Protein AF-A0A1Q7KAJ1-F1 (afdb_monomer_lite)

pLDDT: mean 86.83, std 11.03, range [44.97, 97.12]

Foldseek 3Di:
DPPVVVVQVVVQQVLDPDHPFDWDKDWDADDDPQGPWTKIKTWGDDPNDIWIKIKTAAFPDVVCVVVVPPDGDDCVQLLLVLFQDDRDPSWDDDPRITMGTDDPVPDDDDPVPDDPPDDVVVVVVVVVVRVVSSVVSPVVCVVVVVVVVVPDDPCRVVVVVVVVVVVVVVVVVVVVVVVVVVVVD

Structure (mmCIF, N/CA/C/O backbone):
data_AF-A0A1Q7KAJ1-F1
#
_entry.id   AF-A0A1Q7KAJ1-F1
#
loop_
_atom_site.group_PDB
_atom_site.id
_atom_site.type_symbol
_atom_site.label_atom_id
_atom_site.label_alt_id
_atom_site.label_comp_id
_atom_site.label_asym_id
_atom_site.label_entity_id
_atom_site.label_seq_id
_atom_site.pdbx_PDB_ins_code
_atom_site.Cartn_x
_atom_site.Cartn_y
_atom_site.Cartn_z
_atom_site.occupancy
_atom_site.B_iso_or_equiv
_atom_site.auth_seq_id
_atom_site.auth_comp_id
_atom_site.auth_asym_id
_atom_site.auth_atom_id
_atom_site.pdbx_PDB_model_num
ATOM 1 N N . MET A 1 1 ? -13.589 18.233 17.961 1.00 44.97 1 MET A N 1
ATOM 2 C CA . MET A 1 1 ? -12.988 17.281 16.991 1.00 44.97 1 MET A CA 1
ATOM 3 C C . MET A 1 1 ? -13.007 17.905 15.600 1.00 44.97 1 MET A C 1
ATOM 5 O O . MET A 1 1 ? -14.026 18.460 15.217 1.00 44.97 1 MET A O 1
ATOM 9 N N . THR A 1 2 ? -11.907 17.872 14.844 1.00 49.69 2 THR A N 1
ATOM 10 C CA . THR A 1 2 ? -11.881 18.382 13.457 1.00 49.69 2 THR A CA 1
ATOM 11 C C . THR A 1 2 ? -12.747 17.505 12.539 1.00 49.69 2 THR A C 1
ATOM 13 O O . THR A 1 2 ? -12.798 16.291 12.732 1.00 49.69 2 THR A O 1
ATOM 16 N N . LYS A 1 3 ? -13.394 18.077 11.506 1.00 56.88 3 LYS A N 1
ATOM 17 C CA . LYS A 1 3 ? -14.265 17.346 10.546 1.00 56.88 3 LYS A CA 1
ATOM 18 C C . LYS A 1 3 ? -13.613 16.084 9.944 1.00 56.88 3 LYS A C 1
ATOM 20 O O . LYS A 1 3 ? -14.298 15.115 9.640 1.00 56.88 3 LYS A O 1
ATOM 25 N N . SER A 1 4 ? -12.285 16.081 9.799 1.00 62.94 4 SER A N 1
ATOM 26 C CA . SER A 1 4 ? -11.496 14.931 9.328 1.00 62.94 4 SER A CA 1
ATOM 27 C C . SER A 1 4 ? -11.485 13.760 10.327 1.00 62.94 4 SER A C 1
ATOM 29 O O . SER A 1 4 ? -11.577 12.604 9.925 1.00 62.94 4 SER A O 1
ATOM 31 N N . SER A 1 5 ? -11.455 14.047 11.632 1.00 68.75 5 SER A N 1
ATOM 32 C CA . SER A 1 5 ? -11.438 13.036 12.698 1.00 68.75 5 SER A CA 1
ATOM 33 C C . SER A 1 5 ? -12.741 12.239 12.772 1.00 68.75 5 SER A C 1
ATOM 35 O O . SER A 1 5 ? -12.698 11.029 12.966 1.00 68.75 5 SER A O 1
ATOM 37 N N . VAL A 1 6 ? -13.885 12.904 12.575 1.00 75.25 6 VAL A N 1
ATOM 38 C CA . VAL A 1 6 ? -15.216 12.267 12.600 1.00 75.25 6 VAL A CA 1
ATOM 39 C C . VAL A 1 6 ? -15.375 11.288 11.434 1.00 75.25 6 VAL A C 1
ATOM 41 O O . VAL A 1 6 ? -15.854 10.174 11.615 1.00 75.25 6 VAL A O 1
ATOM 44 N N . LYS A 1 7 ? -14.892 11.658 10.239 1.00 87.12 7 LYS A N 1
ATOM 45 C CA . LYS A 1 7 ? -14.939 10.777 9.062 1.00 87.12 7 LYS A CA 1
ATOM 46 C C . LYS A 1 7 ? -14.109 9.508 9.250 1.00 87.12 7 LYS A C 1
ATOM 48 O O . LYS A 1 7 ? -14.577 8.427 8.919 1.00 87.12 7 LYS A O 1
ATOM 53 N N . VAL A 1 8 ? -12.890 9.628 9.782 1.00 91.69 8 VAL A N 1
ATOM 54 C CA . VAL A 1 8 ? -12.007 8.468 10.004 1.00 91.69 8 VAL A CA 1
ATOM 55 C C . VAL A 1 8 ? -12.601 7.506 11.026 1.00 91.69 8 VAL A C 1
ATOM 57 O O . VAL A 1 8 ? -12.539 6.296 10.826 1.00 91.69 8 VAL A O 1
ATOM 60 N N . GLN A 1 9 ? -13.198 8.038 12.092 1.00 92.75 9 GLN A N 1
ATOM 61 C CA . GLN A 1 9 ? -13.857 7.229 13.109 1.00 92.75 9 GLN A CA 1
ATOM 62 C C . GLN A 1 9 ? -15.005 6.403 12.515 1.00 92.75 9 GLN A C 1
ATOM 64 O O . GLN A 1 9 ? -15.003 5.187 12.670 1.00 92.75 9 GLN A O 1
ATOM 69 N N . ALA A 1 10 ? -15.894 7.022 11.733 1.00 93.50 10 ALA A N 1
ATOM 70 C CA . ALA A 1 10 ? -16.991 6.311 11.073 1.00 93.50 10 ALA A CA 1
ATOM 71 C C . ALA A 1 10 ? -16.500 5.200 10.121 1.00 93.50 10 ALA A C 1
ATOM 73 O O . ALA A 1 10 ? -17.114 4.141 10.015 1.00 93.50 10 ALA A O 1
ATOM 74 N N . MET A 1 11 ? -15.370 5.408 9.432 1.00 94.88 11 MET A N 1
ATOM 75 C CA . MET A 1 11 ? -14.777 4.364 8.586 1.00 94.88 11 MET A CA 1
ATOM 76 C C . MET A 1 11 ? -14.210 3.195 9.397 1.00 94.88 11 MET A C 1
ATOM 78 O O . MET A 1 11 ? -14.279 2.055 8.947 1.00 94.88 11 MET A O 1
ATOM 82 N N . LEU A 1 12 ? -13.623 3.475 10.563 1.00 95.31 12 LEU A N 1
ATOM 83 C CA . LEU A 1 12 ? -13.123 2.440 11.465 1.00 95.31 12 LEU A CA 1
ATOM 84 C C . LEU A 1 12 ? -14.276 1.649 12.084 1.00 95.31 12 LEU A C 1
ATOM 86 O O . LEU A 1 12 ? -14.205 0.425 12.103 1.00 95.31 12 LEU A O 1
ATOM 90 N N . GLU A 1 13 ? -15.338 2.330 12.518 1.00 95.06 13 GLU A N 1
ATOM 91 C CA . GLU A 1 13 ? -16.562 1.715 13.046 1.00 95.06 13 GLU A CA 1
ATOM 92 C C . GLU A 1 13 ? -17.209 0.787 12.015 1.00 95.06 13 GLU A C 1
ATOM 94 O O . GLU A 1 13 ? -17.524 -0.355 12.335 1.00 95.06 13 GLU A O 1
ATOM 99 N N . ALA A 1 14 ? -17.314 1.227 10.758 1.00 94.38 14 ALA A N 1
ATOM 100 C CA . ALA A 1 14 ? -17.839 0.403 9.669 1.00 94.38 14 ALA A CA 1
ATOM 101 C C . ALA A 1 14 ? -16.962 -0.821 9.339 1.00 94.38 14 ALA A C 1
ATOM 103 O O . ALA A 1 14 ? -17.445 -1.770 8.732 1.00 94.38 14 ALA A O 1
ATOM 104 N N . ALA A 1 15 ? -15.676 -0.799 9.706 1.00 94.38 15 ALA A N 1
ATOM 105 C CA . ALA A 1 15 ? -14.758 -1.916 9.497 1.00 94.38 15 ALA A CA 1
ATOM 106 C C . ALA A 1 15 ? -14.708 -2.887 10.691 1.00 94.38 15 ALA A C 1
ATOM 108 O O . ALA A 1 15 ? -14.055 -3.934 10.593 1.00 94.38 15 ALA A O 1
ATOM 109 N N . LEU A 1 16 ? -15.328 -2.553 11.830 1.00 94.94 16 LEU A N 1
ATOM 110 C CA . LEU A 1 16 ? -15.417 -3.458 12.975 1.00 94.94 16 LEU A CA 1
ATOM 111 C C . LEU A 1 16 ? -16.371 -4.629 12.671 1.00 94.94 16 LEU A C 1
ATOM 113 O O . LEU A 1 16 ? -17.289 -4.477 11.871 1.00 94.94 16 LEU A O 1
ATOM 117 N N . PRO A 1 17 ? -16.171 -5.801 13.302 1.00 93.62 17 PRO A N 1
ATOM 118 C CA . PRO A 1 17 ? -16.996 -6.983 13.036 1.00 93.62 17 PRO A CA 1
ATOM 119 C C . PRO A 1 17 ? -18.484 -6.809 13.360 1.00 93.62 17 PRO A C 1
ATOM 121 O O . PRO A 1 17 ? -19.321 -7.464 12.747 1.00 93.62 17 PRO A O 1
ATOM 124 N N . GLN A 1 18 ? -18.812 -5.951 14.328 1.00 94.06 18 GLN A N 1
ATOM 125 C CA . GLN A 1 18 ? -20.181 -5.709 14.764 1.00 94.06 18 GLN A CA 1
ATOM 126 C C . GLN A 1 18 ? -20.409 -4.207 15.020 1.00 94.06 18 GLN A C 1
ATOM 128 O O . GLN A 1 18 ? -19.574 -3.558 15.661 1.00 94.06 18 GLN A O 1
ATOM 133 N N . PRO A 1 19 ? -21.541 -3.640 14.564 1.00 92.94 19 PRO A N 1
ATOM 134 C CA . PRO A 1 19 ? -21.913 -2.263 14.879 1.00 92.94 19 PRO A CA 1
ATOM 135 C C . PRO A 1 19 ? -22.073 -2.038 16.389 1.00 92.94 19 PRO A C 1
ATOM 137 O O . PRO A 1 19 ? -22.571 -2.904 17.105 1.00 92.94 19 PRO A O 1
ATOM 140 N N . GLY A 1 20 ? -21.675 -0.862 16.880 1.00 91.00 20 GLY A N 1
ATOM 141 C CA . GLY A 1 20 ? -21.869 -0.472 18.284 1.00 91.00 20 GLY A CA 1
ATOM 142 C C . GLY A 1 20 ? -20.923 -1.139 19.290 1.00 91.00 20 GLY A C 1
ATOM 143 O O . GLY A 1 20 ? -21.088 -0.964 20.496 1.00 91.00 20 GLY A O 1
ATOM 144 N N . MET A 1 21 ? -19.917 -1.884 18.824 1.00 93.69 21 MET A N 1
ATOM 145 C CA . MET A 1 21 ? -18.871 -2.417 19.694 1.00 93.69 21 MET A CA 1
ATOM 146 C C . MET A 1 21 ? -18.135 -1.303 20.444 1.00 93.69 21 MET A C 1
ATOM 148 O O . MET A 1 21 ? -17.844 -0.248 19.886 1.00 93.69 21 MET A O 1
ATOM 152 N N . LYS A 1 22 ? -17.750 -1.575 21.695 1.00 94.88 22 LYS A N 1
ATOM 153 C CA . LYS A 1 22 ? -16.800 -0.724 22.418 1.00 94.88 22 LYS A CA 1
ATOM 154 C C . LYS A 1 22 ? -15.406 -0.905 21.820 1.00 94.88 22 LYS A C 1
ATOM 156 O O . LYS A 1 22 ? -14.956 -2.031 21.610 1.00 94.88 22 LYS A O 1
ATOM 161 N N . TYR A 1 23 ? -14.718 0.201 21.574 1.00 96.69 23 TYR A N 1
ATOM 162 C CA . TYR A 1 23 ? -13.353 0.208 21.064 1.00 96.69 23 TYR A CA 1
ATOM 163 C C . TYR A 1 23 ? -12.580 1.406 21.618 1.00 96.69 23 TYR A C 1
ATOM 165 O O . TYR A 1 23 ? -13.161 2.399 22.053 1.00 96.69 23 TYR A O 1
ATOM 173 N N . GLU A 1 24 ? -11.257 1.319 21.573 1.00 96.31 24 GLU A N 1
ATOM 174 C CA . GLU A 1 24 ? -10.354 2.409 21.910 1.00 96.31 24 GLU A CA 1
ATOM 175 C C . GLU A 1 24 ? -9.679 2.958 20.648 1.00 96.31 24 GLU A C 1
ATOM 177 O O . GLU A 1 24 ? -9.196 2.199 19.802 1.00 96.31 24 GLU A O 1
ATOM 182 N N . LEU A 1 25 ? -9.608 4.288 20.534 1.00 95.50 25 LEU A N 1
ATOM 183 C CA . LEU A 1 25 ? -8.858 4.953 19.474 1.00 95.50 25 LEU A CA 1
ATOM 184 C C . LEU A 1 25 ? -7.421 5.232 19.900 1.00 95.50 25 LEU A C 1
ATOM 186 O O . LEU A 1 25 ? -7.168 5.909 20.895 1.00 95.50 25 LEU A O 1
ATOM 190 N N . LYS A 1 26 ? -6.465 4.808 19.074 1.00 93.69 26 LYS A N 1
ATOM 191 C CA . LYS A 1 26 ? -5.045 5.139 19.247 1.00 93.69 26 LYS A CA 1
ATOM 192 C C . LYS A 1 26 ? -4.478 5.774 17.986 1.00 93.69 26 LYS A C 1
ATOM 194 O O . LYS A 1 26 ? -4.842 5.423 16.866 1.00 93.69 26 LYS A O 1
ATOM 199 N N . LYS A 1 27 ? -3.527 6.691 18.151 1.00 89.81 27 LYS A N 1
ATOM 200 C CA . LYS A 1 27 ? -2.690 7.174 17.044 1.00 89.81 27 LYS A CA 1
ATOM 201 C C . LYS A 1 27 ? -1.437 6.315 16.962 1.00 89.81 27 LYS A C 1
ATOM 203 O O . LYS A 1 27 ? -0.826 6.016 17.984 1.00 89.81 27 LYS A O 1
ATOM 208 N N . ARG A 1 28 ? -1.028 5.956 15.747 1.00 82.12 28 ARG A N 1
ATOM 209 C CA . ARG A 1 28 ? 0.206 5.201 15.502 1.00 82.12 28 ARG A CA 1
ATOM 210 C C . ARG A 1 28 ? 1.131 5.992 14.593 1.00 82.12 28 ARG A C 1
ATOM 212 O O . ARG A 1 28 ? 0.714 6.489 13.551 1.00 82.12 28 ARG A O 1
ATOM 219 N N . ILE A 1 29 ? 2.411 6.033 14.942 1.00 74.44 29 ILE A N 1
ATOM 220 C CA . ILE A 1 29 ? 3.462 6.527 14.055 1.00 74.44 29 ILE A CA 1
ATOM 221 C C . ILE A 1 29 ? 4.251 5.312 13.577 1.00 74.44 29 ILE A C 1
ATOM 223 O O . ILE A 1 29 ? 4.900 4.627 14.364 1.00 74.44 29 ILE A O 1
ATOM 227 N N . ALA A 1 30 ? 4.166 5.011 12.283 1.00 67.00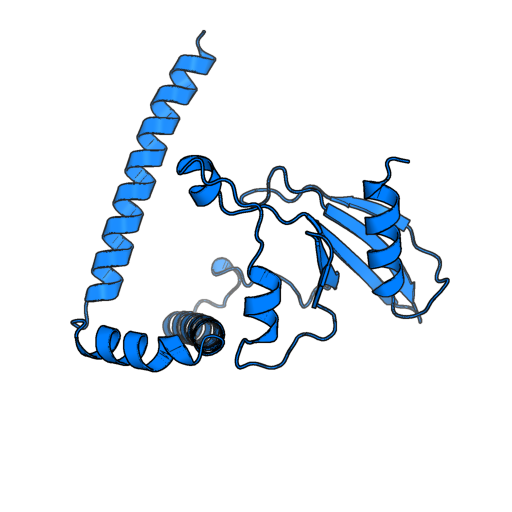 30 ALA A N 1
ATOM 228 C CA . ALA A 1 30 ? 5.037 4.016 11.672 1.00 67.00 30 ALA A CA 1
ATOM 229 C C . ALA A 1 30 ? 6.365 4.679 11.285 1.00 67.00 30 ALA A C 1
ATOM 231 O O . ALA A 1 30 ? 6.368 5.780 10.731 1.00 67.00 30 ALA A O 1
ATOM 232 N N . ARG A 1 31 ? 7.482 4.006 11.577 1.00 63.25 31 ARG A N 1
ATOM 233 C CA . ARG A 1 31 ? 8.833 4.449 11.197 1.00 63.25 31 ARG A CA 1
ATOM 234 C C . ARG A 1 31 ? 9.068 4.259 9.680 1.00 63.25 31 ARG A C 1
ATOM 236 O O . ARG A 1 31 ? 8.117 4.005 8.942 1.00 63.25 31 ARG A O 1
ATOM 243 N N . LEU A 1 32 ? 10.313 4.475 9.241 1.00 53.62 32 LEU A N 1
ATOM 244 C CA . LEU A 1 32 ? 10.875 4.432 7.875 1.00 53.62 32 LEU A CA 1
ATOM 245 C C . LEU A 1 32 ? 9.897 4.093 6.716 1.00 53.62 32 LEU A C 1
ATOM 247 O O . LEU A 1 32 ? 9.322 3.008 6.651 1.00 53.62 32 LEU A O 1
ATOM 251 N N . GLY A 1 33 ? 9.726 5.031 5.774 1.00 54.28 33 GLY A N 1
ATOM 252 C CA . GLY A 1 33 ? 8.890 4.868 4.568 1.00 54.28 33 GLY A CA 1
ATOM 253 C C . GLY A 1 33 ? 7.398 5.208 4.734 1.00 54.28 33 GLY A C 1
ATOM 254 O O . GLY A 1 33 ? 6.636 5.182 3.772 1.00 54.28 33 GLY A O 1
ATOM 255 N N . SER A 1 34 ? 6.937 5.531 5.946 1.00 58.47 34 SER A N 1
ATOM 256 C CA . SER A 1 34 ? 5.581 6.057 6.215 1.00 58.47 34 SER A CA 1
ATOM 257 C C . SER A 1 34 ? 5.576 7.228 7.204 1.00 58.47 34 SER A C 1
ATOM 259 O O . SER A 1 34 ? 4.529 7.556 7.767 1.00 58.47 34 SER A O 1
ATOM 261 N N . LEU A 1 35 ? 6.742 7.838 7.427 1.00 64.62 35 LEU A N 1
ATOM 262 C CA . LEU A 1 35 ? 6.896 8.981 8.318 1.00 64.62 35 LEU A CA 1
ATOM 263 C C . LEU A 1 35 ? 6.012 10.135 7.817 1.00 64.62 35 LEU A C 1
ATOM 265 O O . LEU A 1 35 ? 6.037 10.472 6.637 1.00 64.62 35 LEU A O 1
ATOM 269 N N . GLY A 1 36 ? 5.183 10.694 8.700 1.00 70.69 36 GLY A N 1
ATOM 270 C CA . GLY A 1 36 ? 4.261 11.791 8.374 1.00 70.69 36 GLY A CA 1
ATOM 271 C C . GLY A 1 36 ? 2.875 11.371 7.863 1.00 70.69 36 GLY A C 1
ATOM 272 O O . GLY A 1 36 ? 1.988 12.217 7.753 1.00 70.69 36 GLY A O 1
ATOM 273 N N . HIS A 1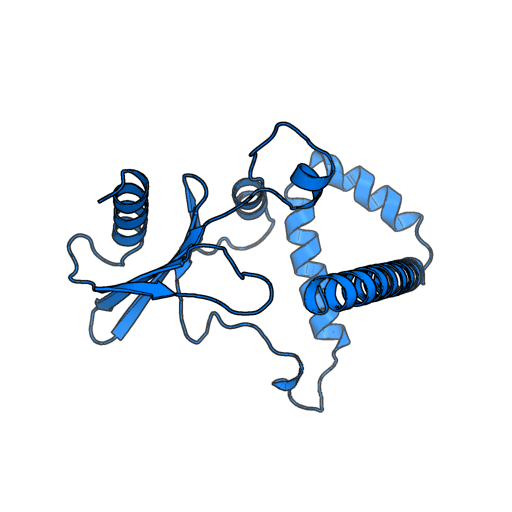 37 ? 2.628 10.083 7.600 1.00 81.00 37 HIS A N 1
ATOM 274 C CA . HIS A 1 37 ? 1.282 9.611 7.264 1.00 81.00 37 HIS A CA 1
ATOM 275 C C . HIS A 1 37 ? 0.500 9.301 8.539 1.00 81.00 37 HIS A C 1
ATOM 277 O O . HIS A 1 37 ? 0.840 8.367 9.267 1.00 81.00 37 HIS A O 1
ATOM 283 N N . MET A 1 38 ? -0.571 10.062 8.782 1.00 87.75 38 MET A N 1
ATOM 284 C CA . MET A 1 38 ? -1.462 9.837 9.919 1.00 87.75 38 MET A CA 1
ATOM 285 C C . MET A 1 38 ? -2.043 8.422 9.870 1.00 87.75 38 MET A C 1
ATOM 287 O O . MET A 1 38 ? -2.544 7.980 8.833 1.00 87.75 38 MET A O 1
ATOM 291 N N . ARG A 1 39 ? -1.977 7.723 11.004 1.00 90.88 39 ARG A N 1
ATOM 292 C CA . ARG A 1 39 ? -2.612 6.423 11.198 1.00 90.88 39 ARG A CA 1
ATOM 293 C C . ARG A 1 39 ? -3.421 6.444 12.480 1.00 90.88 39 ARG A C 1
ATOM 295 O O . ARG A 1 39 ? -2.906 6.833 13.531 1.00 90.88 39 ARG A O 1
ATOM 302 N N . VAL A 1 40 ? -4.670 6.022 12.371 1.00 93.75 40 VAL A N 1
ATOM 303 C CA . VAL A 1 40 ? -5.598 5.893 13.492 1.00 93.75 40 VAL A CA 1
ATOM 304 C C . VAL A 1 40 ? -5.975 4.426 13.607 1.00 93.75 40 VAL A C 1
ATOM 306 O O . VAL A 1 40 ? -6.259 3.780 12.600 1.00 93.75 40 VAL A O 1
ATOM 309 N N . LEU A 1 41 ? -5.917 3.897 14.819 1.00 94.69 41 LEU A N 1
ATOM 310 C CA . LEU A 1 41 ? -6.269 2.526 15.142 1.00 94.69 41 LEU A CA 1
ATOM 311 C C . LEU A 1 41 ? -7.567 2.515 15.940 1.00 94.69 41 LEU A C 1
ATOM 313 O O . LEU A 1 41 ? -7.705 3.328 16.850 1.00 94.69 41 LEU A O 1
ATOM 317 N N . ALA A 1 42 ? -8.450 1.569 15.639 1.00 96.19 42 ALA A N 1
ATOM 318 C CA . ALA A 1 42 ? -9.516 1.134 16.531 1.00 96.19 42 ALA A CA 1
ATOM 319 C C . ALA A 1 42 ? -9.141 -0.241 17.094 1.00 96.19 42 ALA A C 1
ATOM 321 O O . ALA A 1 42 ? -8.919 -1.180 16.323 1.00 96.19 42 ALA A O 1
ATOM 322 N N . LEU A 1 43 ? -9.016 -0.331 18.417 1.00 96.12 43 LEU A N 1
ATOM 323 C CA . LEU A 1 43 ? -8.709 -1.555 19.154 1.00 96.12 43 LEU A CA 1
ATOM 324 C C . LEU A 1 43 ? -9.973 -2.007 19.876 1.00 96.12 43 LEU A C 1
ATOM 326 O O . LEU A 1 43 ? -10.553 -1.233 20.631 1.00 96.12 43 LEU A O 1
ATOM 330 N N . ALA A 1 44 ? -10.390 -3.247 19.664 1.00 95.88 44 ALA A N 1
ATOM 331 C CA . ALA A 1 44 ? -11.572 -3.812 20.297 1.00 95.88 44 ALA A CA 1
ATOM 332 C C . ALA A 1 44 ? -11.311 -5.253 20.744 1.00 95.88 44 ALA A C 1
ATOM 334 O O . ALA A 1 44 ? -10.396 -5.914 20.248 1.00 95.88 44 ALA A O 1
ATOM 335 N N . SER A 1 45 ? -12.147 -5.742 21.656 1.00 95.00 45 SER A N 1
ATOM 336 C CA . SER A 1 45 ? -12.291 -7.172 21.927 1.00 95.00 45 SER A CA 1
ATOM 337 C C . SER A 1 45 ? -13.607 -7.650 21.324 1.00 95.00 45 SER A C 1
ATOM 339 O O . SER A 1 45 ? -14.629 -6.972 21.447 1.00 95.00 45 SER A O 1
ATOM 341 N N . TRP A 1 46 ? -13.582 -8.790 20.643 1.00 94.12 46 TRP A N 1
ATOM 342 C CA . TRP A 1 46 ? -14.749 -9.403 20.023 1.00 94.12 46 TRP A CA 1
ATOM 343 C C . TRP A 1 46 ? -14.688 -10.912 20.198 1.00 94.12 46 TRP A C 1
ATOM 345 O O . TRP A 1 46 ? -13.702 -11.528 19.804 1.00 94.12 46 TRP A O 1
ATOM 355 N N . GLN A 1 47 ? -15.728 -11.497 20.796 1.00 94.06 47 GLN A N 1
ATOM 356 C CA . GLN A 1 47 ? -15.836 -12.948 21.011 1.00 94.06 47 GLN A CA 1
ATOM 357 C C . GLN A 1 47 ? -14.561 -13.584 21.613 1.00 94.06 47 GLN A C 1
ATOM 359 O O . GLN A 1 47 ? -14.119 -14.645 21.188 1.00 94.06 47 GLN A O 1
ATOM 364 N N . GLY A 1 48 ? -13.936 -12.913 22.588 1.00 92.50 48 GLY A N 1
ATOM 365 C CA . GLY A 1 48 ? -12.726 -13.404 23.261 1.00 92.50 48 GLY A CA 1
ATOM 366 C C . GLY A 1 48 ? -11.404 -13.149 22.523 1.00 92.50 48 GLY A C 1
ATOM 367 O O . GLY A 1 48 ? -10.353 -13.512 23.042 1.00 92.50 48 GLY A O 1
ATOM 368 N N . ALA A 1 49 ? -11.422 -12.492 21.359 1.00 91.69 49 ALA A N 1
ATOM 369 C CA . ALA A 1 49 ? -10.227 -12.167 20.584 1.00 91.69 49 ALA A CA 1
ATOM 370 C C . ALA A 1 49 ? -10.017 -10.654 20.423 1.00 91.69 49 ALA A C 1
ATOM 372 O O . ALA A 1 49 ? -10.964 -9.868 20.367 1.00 91.69 49 ALA A O 1
ATOM 373 N N . TYR A 1 50 ? -8.756 -10.239 20.283 1.00 92.75 50 TYR A N 1
ATOM 374 C CA . TYR A 1 50 ? -8.420 -8.854 19.963 1.00 92.75 50 TYR A CA 1
ATOM 375 C C . TYR A 1 50 ? -8.578 -8.574 18.472 1.00 92.75 50 TYR A C 1
ATOM 377 O O . TYR A 1 50 ? -8.045 -9.282 17.617 1.00 92.75 50 TYR A O 1
ATOM 385 N N . VAL A 1 51 ? -9.262 -7.477 18.166 1.00 94.25 51 VAL A N 1
ATOM 386 C CA . VAL A 1 51 ? -9.476 -6.992 16.808 1.00 94.25 51 VAL A CA 1
ATOM 387 C C . VAL A 1 51 ? -8.878 -5.602 16.679 1.00 94.25 51 VAL A C 1
ATOM 389 O O . VAL A 1 51 ? -9.148 -4.713 17.486 1.00 94.25 51 VAL A O 1
ATOM 392 N N . VAL A 1 52 ? -8.086 -5.399 15.626 1.00 95.25 52 VAL A N 1
ATOM 393 C CA . VAL A 1 52 ? -7.517 -4.090 15.304 1.00 95.25 52 VAL A CA 1
ATOM 394 C C . VAL A 1 52 ? -7.869 -3.699 13.873 1.00 95.25 52 VAL A C 1
ATOM 396 O O . VAL A 1 52 ? -7.727 -4.489 12.929 1.00 95.25 52 VAL A O 1
ATOM 399 N N . ARG A 1 53 ? -8.319 -2.453 13.707 1.00 95.25 53 ARG A N 1
ATOM 400 C CA . ARG A 1 53 ? -8.500 -1.793 12.408 1.00 95.25 53 ARG A CA 1
ATOM 401 C C . ARG A 1 53 ? -7.609 -0.564 12.334 1.00 95.25 53 ARG A C 1
ATOM 403 O O . ARG A 1 53 ? -7.588 0.239 13.257 1.00 95.25 53 ARG A O 1
ATOM 410 N N . GLU A 1 54 ? -6.858 -0.429 11.246 1.00 94.69 54 GLU A N 1
ATOM 411 C CA . GLU A 1 54 ? -5.996 0.720 10.968 1.00 94.69 54 GLU A CA 1
ATOM 412 C C . GLU A 1 54 ? -6.572 1.512 9.797 1.00 94.69 54 GLU A C 1
ATOM 414 O O . GLU A 1 54 ? -6.757 0.967 8.712 1.00 94.69 54 GLU A O 1
ATOM 419 N N . ALA A 1 55 ? -6.773 2.811 9.998 1.00 95.12 55 ALA A N 1
ATOM 420 C CA . ALA A 1 55 ? -6.987 3.783 8.941 1.00 95.12 55 ALA A CA 1
ATOM 421 C C . ALA A 1 55 ? -5.668 4.526 8.695 1.00 95.12 55 ALA A C 1
ATOM 423 O O . ALA A 1 55 ? -5.164 5.224 9.576 1.00 95.12 55 ALA A O 1
ATOM 424 N N . LYS A 1 56 ? -5.095 4.381 7.498 1.00 92.44 56 LYS A N 1
ATOM 425 C CA . LYS A 1 56 ? -3.861 5.042 7.054 1.00 92.44 56 LYS A CA 1
ATOM 426 C C . LYS A 1 56 ? -4.181 6.124 6.026 1.00 92.44 56 LYS A C 1
ATOM 428 O O . LYS A 1 56 ? -4.739 5.827 4.971 1.00 92.44 56 LYS A O 1
ATOM 433 N N . ALA A 1 57 ? -3.747 7.353 6.296 1.00 91.50 57 ALA A N 1
ATOM 434 C CA . ALA A 1 57 ? -3.882 8.459 5.360 1.00 91.50 57 ALA A CA 1
ATOM 435 C C . ALA A 1 57 ? -3.061 8.196 4.090 1.00 91.50 57 ALA A C 1
ATOM 437 O O . ALA A 1 57 ? -1.873 7.840 4.141 1.00 91.50 57 ALA A O 1
ATOM 438 N N . LEU A 1 58 ? -3.699 8.404 2.947 1.00 89.75 58 LEU A N 1
ATOM 439 C CA . LEU A 1 58 ? -3.096 8.307 1.630 1.00 89.75 58 LEU A CA 1
ATOM 440 C C . LEU A 1 58 ? -2.729 9.702 1.134 1.00 89.75 58 LEU A C 1
ATOM 442 O O . LEU A 1 58 ? -3.399 10.697 1.421 1.00 89.75 58 LEU A O 1
ATOM 446 N N . ARG A 1 59 ? -1.626 9.769 0.394 1.00 87.12 59 ARG A N 1
ATOM 447 C CA . ARG A 1 59 ? -1.123 10.993 -0.223 1.00 87.12 59 ARG A CA 1
ATOM 448 C C . ARG A 1 59 ? -0.763 10.706 -1.677 1.00 87.12 59 ARG A C 1
ATOM 450 O O . ARG A 1 59 ? -0.385 9.569 -1.977 1.00 87.12 59 ARG A O 1
ATOM 457 N N . PRO A 1 60 ? -0.883 11.702 -2.568 1.00 87.31 60 PRO A N 1
ATOM 458 C CA . PRO A 1 60 ? -0.356 11.594 -3.919 1.00 87.31 60 PRO A CA 1
ATOM 459 C C . PRO A 1 60 ? 1.137 11.256 -3.900 1.00 87.31 60 PRO A C 1
ATOM 461 O O . PRO A 1 60 ? 1.840 11.535 -2.927 1.00 87.31 60 PRO A O 1
ATOM 464 N N . SER A 1 61 ? 1.620 10.656 -4.986 1.00 84.75 61 SER A N 1
ATOM 465 C CA . SER A 1 61 ? 3.044 10.347 -5.140 1.00 84.75 61 SER A CA 1
ATOM 466 C C . SER A 1 61 ? 3.899 11.610 -5.012 1.00 84.75 61 SER A C 1
ATOM 468 O O . SER A 1 61 ? 3.548 12.658 -5.555 1.00 84.75 61 SER A O 1
ATOM 470 N N . ALA A 1 62 ? 5.069 11.495 -4.378 1.00 84.44 62 ALA A N 1
ATOM 471 C CA . ALA A 1 62 ? 6.051 12.578 -4.325 1.00 84.44 62 ALA A CA 1
ATOM 472 C C . ALA A 1 62 ? 6.472 13.057 -5.727 1.00 84.44 62 ALA A C 1
ATOM 474 O O . ALA A 1 62 ? 6.822 14.219 -5.901 1.00 84.44 62 ALA A O 1
ATOM 475 N N . TRP A 1 63 ? 6.360 12.202 -6.750 1.00 87.81 63 TRP A N 1
ATOM 476 C CA . TRP A 1 63 ? 6.592 12.586 -8.143 1.00 87.81 63 TRP A CA 1
ATOM 477 C C . TRP A 1 63 ? 5.602 13.651 -8.635 1.00 87.81 63 TRP A C 1
ATOM 479 O O . TRP A 1 63 ? 5.992 14.572 -9.346 1.00 87.81 63 TRP A O 1
ATOM 489 N N . VAL A 1 64 ? 4.328 13.564 -8.231 1.00 89.94 64 VAL A N 1
ATOM 490 C CA . VAL A 1 64 ? 3.294 14.560 -8.569 1.00 89.94 64 VAL A CA 1
ATOM 491 C C . VAL A 1 64 ? 3.666 15.918 -7.979 1.00 89.94 64 VAL A C 1
ATOM 493 O O . VAL A 1 64 ? 3.613 16.925 -8.684 1.00 89.94 64 VAL A O 1
ATOM 496 N N . TRP A 1 65 ? 4.114 15.921 -6.719 1.00 86.81 65 TRP A N 1
ATOM 497 C CA . TRP A 1 65 ? 4.629 17.112 -6.044 1.00 86.81 65 TRP A CA 1
ATOM 498 C C . TRP A 1 65 ? 5.874 17.672 -6.747 1.00 86.81 65 TRP A C 1
ATOM 500 O O . TRP A 1 65 ? 5.893 18.846 -7.110 1.00 86.81 65 TRP A O 1
ATOM 510 N N . ALA A 1 66 ? 6.870 16.827 -7.029 1.00 89.12 66 ALA A N 1
ATOM 511 C CA . ALA A 1 66 ? 8.111 17.232 -7.690 1.00 89.12 66 ALA A CA 1
ATOM 512 C C . ALA A 1 66 ? 7.863 17.818 -9.090 1.00 89.12 66 ALA A C 1
ATOM 514 O O . ALA A 1 66 ? 8.545 18.745 -9.518 1.00 89.12 66 ALA A O 1
ATOM 515 N N . ARG A 1 67 ? 6.849 17.311 -9.801 1.00 93.38 67 ARG A N 1
ATOM 516 C CA . ARG A 1 67 ? 6.422 17.812 -11.115 1.00 93.38 67 ARG A CA 1
ATOM 517 C C . ARG A 1 67 ? 5.425 18.970 -11.046 1.00 93.38 67 ARG A C 1
ATOM 519 O O . ARG A 1 67 ? 4.948 19.381 -12.101 1.00 93.38 67 ARG A O 1
ATOM 526 N N . ARG A 1 68 ? 5.089 19.471 -9.849 1.00 91.62 68 ARG A N 1
ATOM 527 C CA . ARG A 1 68 ? 4.103 20.545 -9.614 1.00 91.62 68 ARG A CA 1
ATOM 528 C C . ARG A 1 68 ? 2.775 20.303 -10.343 1.00 91.62 68 ARG A C 1
ATOM 530 O O . ARG A 1 68 ? 2.150 21.225 -10.858 1.00 91.62 68 ARG A O 1
ATOM 537 N N . ARG A 1 69 ? 2.357 19.038 -10.435 1.00 91.31 69 ARG A N 1
ATOM 538 C CA . ARG A 1 69 ? 1.120 18.659 -11.126 1.00 91.31 69 ARG A CA 1
ATOM 539 C C . ARG A 1 69 ? -0.077 18.974 -10.217 1.00 91.31 69 ARG A C 1
ATOM 541 O O . ARG A 1 69 ? -0.057 18.559 -9.059 1.00 91.31 69 ARG A O 1
ATOM 548 N N . PRO A 1 70 ? -1.140 19.628 -10.718 1.00 89.31 70 PRO A N 1
ATOM 549 C CA . PRO A 1 70 ? -2.300 20.017 -9.916 1.00 89.31 70 PRO A CA 1
ATOM 550 C C . PRO A 1 70 ? -3.280 18.844 -9.743 1.00 89.31 70 PRO A C 1
ATOM 552 O O . PRO A 1 70 ? -4.448 18.933 -10.102 1.00 89.31 70 PRO A O 1
ATOM 555 N N . THR A 1 71 ? -2.809 17.696 -9.250 1.00 88.44 71 THR A N 1
ATOM 556 C CA . THR A 1 71 ? -3.664 16.518 -9.046 1.00 88.44 71 THR A CA 1
ATOM 557 C C . THR A 1 71 ? -3.452 15.899 -7.677 1.00 88.44 71 THR A C 1
ATOM 559 O O . THR A 1 71 ? -2.329 15.646 -7.256 1.00 88.44 71 THR A O 1
ATOM 562 N N . ASN A 1 72 ? -4.563 15.597 -7.008 1.00 84.12 72 ASN A N 1
ATOM 563 C CA . ASN A 1 72 ? -4.592 14.823 -5.769 1.00 84.12 72 ASN A CA 1
ATOM 564 C C . ASN A 1 72 ? -5.195 13.428 -5.982 1.00 84.12 72 ASN A C 1
ATOM 566 O O . ASN A 1 72 ? -5.624 12.780 -5.030 1.00 84.12 72 ASN A O 1
ATOM 570 N N . THR A 1 73 ? -5.247 12.970 -7.236 1.00 89.19 73 THR A N 1
ATOM 571 C CA . THR A 1 73 ? -5.880 11.697 -7.591 1.00 89.19 73 THR A CA 1
ATOM 572 C C . THR A 1 73 ? -5.104 10.528 -6.996 1.00 89.19 73 THR A C 1
ATOM 574 O O . THR A 1 73 ? -3.887 10.414 -7.159 1.00 89.19 73 THR A O 1
ATOM 577 N N . LEU A 1 74 ? -5.823 9.635 -6.319 1.00 90.44 74 LEU A N 1
ATOM 578 C CA . LEU A 1 74 ? -5.274 8.429 -5.713 1.00 90.44 74 LEU A CA 1
ATOM 579 C C . LEU A 1 74 ? -5.736 7.206 -6.503 1.00 90.44 74 LEU A C 1
ATOM 581 O O . LEU A 1 74 ? -6.910 6.855 -6.486 1.00 90.4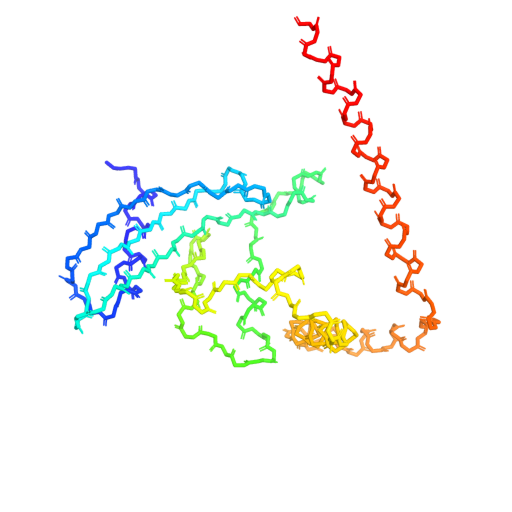4 74 LEU A O 1
ATOM 585 N N . TYR A 1 75 ? -4.799 6.523 -7.157 1.00 88.06 75 TYR A N 1
ATOM 586 C CA . TYR A 1 75 ? -5.109 5.357 -7.995 1.00 88.06 75 TYR A CA 1
ATOM 587 C C . TYR A 1 75 ? -5.121 4.026 -7.238 1.00 88.06 75 TYR A C 1
ATOM 589 O O . TYR A 1 75 ? -5.558 3.019 -7.780 1.00 88.06 75 TYR A O 1
ATOM 597 N N . CYS A 1 76 ? -4.650 3.996 -5.990 1.00 88.69 76 CYS A N 1
ATOM 598 C CA . CYS A 1 76 ? -4.478 2.758 -5.226 1.00 88.69 76 CYS A CA 1
ATOM 599 C C . CYS A 1 76 ? -5.770 1.939 -5.071 1.00 88.69 76 CYS A C 1
ATOM 601 O O . CYS A 1 76 ? -5.722 0.730 -5.271 1.00 88.69 76 CYS A O 1
ATOM 603 N N . GLY A 1 77 ? -6.915 2.572 -4.796 1.00 90.56 77 GLY A N 1
ATOM 604 C CA . GLY A 1 77 ? -8.195 1.861 -4.695 1.00 90.56 77 GLY A CA 1
ATOM 605 C C . GLY A 1 77 ? -8.662 1.273 -6.028 1.00 90.56 77 GLY A C 1
ATOM 606 O O . GLY A 1 77 ? -9.092 0.122 -6.085 1.00 90.56 77 GLY A O 1
ATOM 607 N N . ALA A 1 78 ? -8.503 2.023 -7.122 1.00 90.25 78 ALA A N 1
ATOM 608 C CA . ALA A 1 78 ? -8.824 1.544 -8.466 1.00 90.25 78 ALA A CA 1
ATOM 609 C C . ALA A 1 78 ? -7.902 0.391 -8.900 1.00 90.25 78 ALA A C 1
ATOM 611 O O . ALA A 1 78 ? -8.363 -0.591 -9.467 1.00 90.25 78 ALA A O 1
ATOM 612 N N . LEU A 1 79 ? -6.604 0.482 -8.597 1.00 89.31 79 LEU A N 1
ATOM 613 C CA . LEU A 1 79 ? -5.645 -0.585 -8.888 1.00 89.31 79 LEU A CA 1
ATOM 614 C C . LEU A 1 79 ? -5.936 -1.839 -8.063 1.00 89.31 79 LEU A C 1
ATOM 616 O O . LEU A 1 79 ? -5.945 -2.935 -8.607 1.00 89.31 79 LEU A O 1
ATOM 620 N N . ALA A 1 80 ? -6.210 -1.687 -6.765 1.00 89.62 80 ALA A N 1
ATOM 621 C CA . ALA A 1 80 ? -6.495 -2.816 -5.887 1.00 89.62 80 ALA A CA 1
ATOM 622 C C . ALA A 1 80 ? -7.791 -3.548 -6.263 1.00 89.62 80 ALA A C 1
ATOM 624 O O . ALA A 1 80 ? -7.820 -4.770 -6.172 1.00 89.62 80 ALA A O 1
ATOM 625 N N . SER A 1 81 ? -8.828 -2.819 -6.691 1.00 90.69 81 SER A N 1
ATOM 626 C CA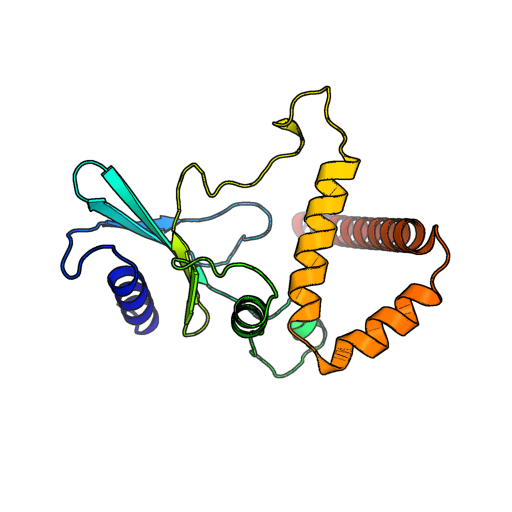 . SER A 1 81 ? -10.122 -3.394 -7.100 1.00 90.69 81 SER A CA 1
ATOM 627 C C . SER A 1 81 ? -10.096 -4.061 -8.474 1.00 90.69 81 SER A C 1
ATOM 629 O O . SER A 1 81 ? -10.863 -4.987 -8.707 1.00 90.69 81 SER A O 1
ATOM 631 N N . ARG A 1 82 ? -9.226 -3.611 -9.385 1.00 92.81 82 ARG A N 1
ATOM 632 C CA . ARG A 1 82 ? -9.089 -4.193 -10.731 1.00 92.81 82 ARG A CA 1
ATOM 633 C C . ARG A 1 82 ? -8.028 -5.287 -10.826 1.00 92.81 82 ARG A C 1
ATOM 635 O O . ARG A 1 82 ? -7.931 -5.935 -11.862 1.00 92.81 82 ARG A O 1
ATOM 642 N N . ALA A 1 83 ? -7.199 -5.448 -9.799 1.00 92.00 83 ALA A N 1
ATOM 643 C CA . ALA A 1 83 ? -6.131 -6.438 -9.780 1.00 92.00 83 ALA A CA 1
ATOM 644 C C . ALA A 1 83 ? -6.679 -7.855 -9.999 1.00 92.00 83 ALA A C 1
ATOM 646 O O . ALA A 1 83 ? -7.704 -8.221 -9.428 1.00 92.00 83 ALA A O 1
ATOM 647 N N . VAL A 1 84 ? -5.961 -8.675 -10.768 1.00 93.00 84 VAL A N 1
ATOM 648 C CA . VAL A 1 84 ? -6.339 -10.076 -11.010 1.00 93.00 84 VAL A CA 1
ATOM 649 C C . VAL A 1 84 ? -5.870 -10.938 -9.836 1.00 93.00 84 VAL A C 1
ATOM 651 O O . VAL A 1 84 ? -4.829 -11.580 -9.899 1.00 93.00 84 VAL A O 1
ATOM 654 N N . ARG A 1 85 ? -6.597 -10.885 -8.718 1.00 90.06 85 ARG A N 1
ATOM 655 C CA . ARG A 1 85 ? -6.336 -11.668 -7.499 1.00 90.06 85 ARG A CA 1
ATOM 656 C C . ARG A 1 85 ? -7.582 -11.711 -6.619 1.00 90.06 85 ARG A C 1
ATOM 658 O O . ARG A 1 85 ? -8.510 -10.930 -6.815 1.00 90.06 85 ARG A O 1
ATOM 665 N N . VAL A 1 86 ? -7.572 -12.563 -5.599 1.00 90.19 86 VAL A N 1
ATOM 666 C CA . VAL A 1 86 ? -8.606 -12.530 -4.558 1.00 90.19 86 VAL A CA 1
ATOM 667 C C . VAL A 1 86 ? -8.527 -11.191 -3.818 1.00 90.19 86 VAL A C 1
ATOM 669 O O . VAL A 1 86 ? -7.462 -10.788 -3.333 1.00 90.19 86 VAL A O 1
ATOM 672 N N . ALA A 1 87 ? -9.651 -10.476 -3.769 1.00 88.75 87 ALA A N 1
ATOM 673 C CA . ALA A 1 87 ? -9.758 -9.239 -3.011 1.00 88.75 87 ALA A CA 1
ATOM 674 C C . ALA A 1 87 ? -9.687 -9.549 -1.511 1.00 88.75 87 ALA A C 1
ATOM 676 O O . ALA A 1 87 ? -10.333 -10.479 -1.036 1.00 88.75 87 ALA A O 1
ATOM 677 N N . ASP A 1 88 ? -8.918 -8.757 -0.763 1.00 88.44 88 ASP A N 1
ATOM 678 C CA . ASP A 1 88 ? -8.950 -8.835 0.697 1.00 88.44 88 ASP A CA 1
ATOM 679 C C . ASP A 1 88 ? -10.240 -8.150 1.179 1.00 88.44 88 ASP A C 1
ATOM 681 O O . ASP A 1 88 ? -10.368 -6.932 0.996 1.00 88.44 88 ASP A O 1
ATOM 685 N N . PRO A 1 89 ? -11.189 -8.887 1.789 1.00 90.44 89 PRO A N 1
ATOM 686 C CA . PRO A 1 89 ? -12.481 -8.334 2.182 1.00 90.44 89 PRO A CA 1
ATOM 687 C C . PRO A 1 89 ? -12.377 -7.289 3.298 1.00 90.44 89 PRO A C 1
ATOM 689 O O . PRO A 1 89 ? -13.347 -6.584 3.548 1.00 90.44 89 PRO A O 1
ATOM 692 N N . HIS A 1 90 ? -11.221 -7.163 3.955 1.00 91.56 90 HIS A N 1
ATOM 693 C CA . HIS A 1 90 ? -10.996 -6.201 5.031 1.00 91.56 90 HIS A CA 1
ATOM 694 C C . HIS A 1 90 ? -10.227 -4.962 4.573 1.00 91.56 90 HIS A C 1
ATOM 696 O O . HIS A 1 90 ? -9.925 -4.108 5.407 1.00 91.56 90 HIS A O 1
ATOM 702 N N . VAL A 1 91 ? -9.856 -4.864 3.292 1.00 92.88 91 VAL A N 1
ATOM 703 C CA . VAL A 1 91 ? -9.121 -3.723 2.738 1.00 92.88 91 VAL A CA 1
ATOM 704 C C . VAL A 1 91 ? -10.071 -2.811 1.976 1.00 92.88 91 VAL A C 1
ATOM 706 O O . VAL A 1 91 ? -10.596 -3.162 0.922 1.00 92.88 91 VAL A O 1
ATOM 709 N N . HIS A 1 92 ? -10.222 -1.586 2.470 1.00 93.88 92 HIS A N 1
ATOM 710 C CA . HIS A 1 92 ? -11.102 -0.587 1.879 1.00 93.88 92 HIS A CA 1
ATOM 711 C C . HIS A 1 92 ? -10.365 0.723 1.623 1.00 93.88 92 HIS A C 1
ATOM 713 O O . HIS A 1 92 ? -9.535 1.168 2.417 1.00 93.88 92 HIS A O 1
ATOM 719 N N . PHE A 1 93 ? -10.708 1.371 0.514 1.00 93.81 93 PHE A N 1
ATOM 720 C CA . PHE A 1 93 ? -10.216 2.695 0.157 1.00 93.81 93 PHE A CA 1
ATOM 721 C C . PHE A 1 93 ? -11.389 3.668 0.175 1.00 93.81 93 PHE A C 1
ATOM 723 O O . PHE A 1 93 ? -12.355 3.472 -0.558 1.00 93.81 93 PHE A O 1
ATOM 730 N N . ARG A 1 94 ? -11.320 4.713 1.002 1.00 90.19 94 ARG A N 1
ATOM 731 C CA . ARG A 1 94 ? -12.403 5.697 1.133 1.00 90.19 94 ARG A CA 1
ATOM 732 C C . ARG A 1 94 ? -11.859 7.061 1.531 1.00 90.19 94 ARG A C 1
ATOM 734 O O . ARG A 1 94 ? -11.044 7.152 2.438 1.00 90.19 94 ARG A O 1
ATOM 741 N N . ASP A 1 95 ? -12.283 8.118 0.839 1.00 88.75 95 ASP A N 1
ATOM 742 C CA . ASP A 1 95 ? -11.980 9.523 1.172 1.00 88.75 95 ASP A CA 1
ATOM 743 C C . ASP A 1 95 ? -10.489 9.825 1.450 1.00 88.75 95 ASP A C 1
ATOM 745 O O . ASP A 1 95 ? -10.145 10.605 2.339 1.00 88.75 95 ASP A O 1
ATOM 749 N N . GLY A 1 96 ? -9.577 9.189 0.707 1.00 90.25 96 GLY A N 1
ATOM 750 C CA . GLY A 1 96 ? -8.131 9.355 0.905 1.00 90.25 96 GLY A CA 1
ATOM 751 C C . GLY A 1 96 ? -7.549 8.562 2.077 1.00 90.25 96 GLY A C 1
ATOM 752 O O . GLY A 1 96 ? -6.440 8.853 2.527 1.00 90.25 96 GLY A O 1
ATOM 753 N N . TRP A 1 97 ? -8.260 7.543 2.548 1.00 93.31 97 TRP A N 1
ATOM 754 C CA . TRP A 1 97 ? -7.826 6.614 3.582 1.00 93.31 97 TRP A CA 1
ATOM 755 C C . TRP A 1 97 ? -7.806 5.183 3.061 1.00 93.31 97 TRP A C 1
ATOM 757 O O . TRP A 1 97 ? -8.681 4.765 2.307 1.00 93.31 97 TRP A O 1
ATOM 767 N N . LEU A 1 98 ? -6.793 4.438 3.491 1.00 94.31 98 LEU A N 1
ATOM 768 C CA . LEU A 1 98 ? -6.759 2.984 3.432 1.00 94.31 98 LEU A CA 1
ATOM 769 C C . LEU A 1 98 ? -7.176 2.462 4.802 1.00 94.31 98 LEU A C 1
ATOM 771 O O . LEU A 1 98 ? -6.461 2.693 5.776 1.00 94.31 98 LEU A O 1
ATOM 775 N N . VAL A 1 99 ? -8.295 1.755 4.868 1.00 95.44 99 VAL A N 1
ATOM 776 C CA . VAL A 1 99 ? -8.755 1.056 6.067 1.00 95.44 99 VAL A CA 1
ATOM 777 C C . VAL A 1 99 ? -8.468 -0.424 5.900 1.00 95.44 99 VAL A C 1
ATOM 779 O O . VAL A 1 99 ? -8.737 -0.990 4.844 1.00 95.44 99 VAL A O 1
ATOM 782 N N . ARG A 1 100 ? -7.864 -1.037 6.917 1.00 94.31 100 ARG A N 1
ATOM 783 C CA . ARG A 1 100 ? -7.482 -2.450 6.886 1.00 94.31 100 ARG A CA 1
ATOM 784 C C . ARG A 1 100 ? -7.465 -3.089 8.262 1.00 94.31 100 ARG A C 1
ATOM 786 O O . ARG A 1 100 ? -7.311 -2.400 9.272 1.00 94.31 100 ARG A O 1
ATOM 793 N N . ARG A 1 101 ? -7.537 -4.418 8.302 1.00 93.62 101 ARG A N 1
ATOM 794 C CA . ARG A 1 101 ? -7.198 -5.199 9.496 1.00 93.62 101 ARG A CA 1
ATOM 795 C C . ARG A 1 101 ? -5.703 -5.091 9.796 1.00 93.62 101 ARG A C 1
ATOM 797 O O . ARG A 1 101 ? -4.874 -5.091 8.890 1.00 93.62 101 ARG A O 1
ATOM 804 N N . LEU A 1 102 ? -5.367 -5.023 11.080 1.00 89.75 102 LEU A N 1
ATOM 805 C CA . LEU A 1 102 ? -4.019 -5.292 11.564 1.00 89.75 102 LEU A CA 1
ATOM 806 C C . LEU A 1 102 ? -4.091 -6.580 12.380 1.00 89.75 102 LEU A C 1
ATOM 808 O O . LEU A 1 102 ? -4.832 -6.652 13.356 1.00 89.75 102 LEU A O 1
ATOM 812 N N . ALA A 1 103 ? -3.371 -7.600 11.936 1.00 85.19 103 ALA A N 1
ATOM 813 C CA . ALA A 1 103 ? -3.327 -8.904 12.579 1.00 85.19 103 ALA A CA 1
ATOM 814 C C . ALA A 1 103 ? -1.900 -9.475 12.492 1.00 85.19 103 ALA A C 1
ATOM 816 O O . ALA A 1 103 ? -1.136 -9.026 11.630 1.00 85.19 103 ALA A O 1
ATOM 817 N N . PRO A 1 104 ? -1.514 -10.410 13.379 1.00 78.31 104 PRO A N 1
ATOM 818 C CA . PRO A 1 104 ? -0.161 -10.976 13.401 1.00 78.31 104 PRO A CA 1
ATOM 819 C C . PRO A 1 104 ? 0.247 -11.642 12.077 1.00 78.31 104 PRO A C 1
ATOM 821 O O . PRO A 1 104 ? 1.397 -11.538 11.650 1.00 78.31 104 PRO A O 1
ATOM 824 N N . ASP A 1 105 ? -0.719 -12.258 11.398 1.00 77.25 105 ASP A N 1
ATOM 825 C CA . ASP A 1 105 ? -0.580 -12.883 10.080 1.00 77.25 105 ASP A CA 1
ATOM 826 C C . ASP A 1 105 ? -0.517 -11.862 8.925 1.00 77.25 105 ASP A C 1
ATOM 828 O O . ASP A 1 105 ? -0.031 -12.173 7.843 1.00 77.25 105 ASP A O 1
ATOM 832 N N . CYS A 1 106 ? -0.932 -10.612 9.154 1.00 74.06 106 CYS A N 1
ATOM 833 C CA . CYS A 1 106 ? -0.835 -9.502 8.199 1.00 74.06 106 CYS A CA 1
ATOM 834 C C . CYS A 1 106 ? 0.455 -8.683 8.398 1.00 74.06 106 CYS A C 1
ATOM 836 O O . CYS A 1 106 ? 0.421 -7.447 8.478 1.00 74.06 106 CYS A O 1
ATOM 838 N N . SER A 1 107 ? 1.596 -9.360 8.522 1.00 70.94 107 SER A N 1
ATOM 839 C CA . SER A 1 107 ? 2.905 -8.737 8.735 1.00 70.94 107 SER A CA 1
ATOM 840 C C . SER A 1 107 ? 3.744 -8.690 7.454 1.00 70.94 107 SER A C 1
ATOM 842 O O . SER A 1 107 ? 3.435 -9.321 6.443 1.00 70.94 107 SER A O 1
ATOM 844 N N . ARG A 1 108 ? 4.792 -7.855 7.456 1.00 73.19 108 ARG A N 1
ATOM 845 C CA . ARG A 1 108 ? 5.761 -7.844 6.356 1.00 73.19 108 ARG A CA 1
ATOM 846 C C . ARG A 1 108 ? 6.587 -9.126 6.439 1.00 73.19 108 ARG A C 1
ATOM 848 O O . ARG A 1 108 ? 7.065 -9.464 7.515 1.00 73.19 108 ARG A O 1
ATOM 855 N N . ILE A 1 109 ? 6.803 -9.774 5.298 1.00 73.50 109 ILE A N 1
ATOM 856 C CA . ILE A 1 109 ? 7.817 -10.821 5.171 1.00 73.50 109 ILE A CA 1
ATOM 857 C C . ILE A 1 109 ? 9.181 -10.125 5.160 1.00 73.50 109 ILE A C 1
ATOM 859 O O . ILE A 1 109 ? 9.519 -9.438 4.195 1.00 73.50 109 ILE A O 1
ATOM 863 N N . GLU A 1 110 ? 9.933 -10.245 6.249 1.00 75.62 110 GLU A N 1
ATOM 864 C CA . GLU A 1 110 ? 11.305 -9.748 6.321 1.00 75.62 110 GLU A CA 1
ATOM 865 C C . GLU A 1 110 ? 12.239 -10.819 5.743 1.00 75.62 110 GLU A C 1
ATOM 867 O O . GLU A 1 110 ? 12.176 -11.980 6.139 1.00 75.62 110 GLU A O 1
ATOM 872 N N . LEU A 1 111 ? 13.120 -10.451 4.807 1.00 73.94 111 LEU A N 1
ATOM 873 C CA . LEU A 1 111 ? 14.023 -11.423 4.167 1.00 73.94 111 LEU A CA 1
ATOM 874 C C . LEU A 1 111 ? 14.884 -12.162 5.200 1.00 73.94 111 LEU A C 1
ATOM 876 O O . LEU A 1 111 ? 15.066 -13.370 5.110 1.00 73.94 111 LEU A O 1
ATOM 880 N N . ALA A 1 112 ? 15.328 -11.448 6.237 1.00 77.81 112 ALA A N 1
ATOM 881 C CA . ALA A 1 112 ? 16.125 -12.005 7.324 1.00 77.81 112 ALA A CA 1
ATOM 882 C C . ALA A 1 112 ? 15.362 -12.994 8.227 1.00 77.81 112 ALA A C 1
ATOM 884 O O . ALA A 1 112 ? 16.000 -13.723 8.980 1.00 77.81 112 ALA A O 1
ATOM 885 N N . SER A 1 113 ? 14.023 -13.023 8.187 1.00 76.06 113 SER A N 1
ATOM 886 C CA . SER A 1 113 ? 13.221 -13.988 8.952 1.00 76.06 113 SER A CA 1
ATOM 887 C C . SER A 1 113 ? 12.926 -15.270 8.169 1.00 76.06 113 SER A C 1
ATOM 889 O O . SER A 1 113 ? 12.196 -16.130 8.661 1.00 76.06 113 SER A O 1
ATOM 891 N N . LEU A 1 114 ? 13.436 -15.399 6.941 1.00 72.00 114 LEU A N 1
ATOM 892 C CA . LEU A 1 114 ? 13.328 -16.621 6.150 1.00 72.00 114 LEU A CA 1
ATOM 893 C C . LEU A 1 114 ? 14.458 -17.600 6.531 1.00 72.00 114 LEU A C 1
ATOM 895 O O . LEU A 1 114 ? 15.585 -17.164 6.766 1.00 72.00 114 LEU A O 1
ATOM 899 N N . PRO A 1 115 ? 14.193 -18.921 6.593 1.00 73.88 115 PRO A N 1
ATOM 900 C CA . PRO A 1 115 ? 15.239 -19.924 6.799 1.00 73.88 115 PRO A CA 1
ATOM 901 C C . PRO A 1 115 ? 16.330 -19.849 5.720 1.00 73.88 115 PRO A C 1
ATOM 903 O O . PRO A 1 115 ? 16.023 -19.566 4.563 1.00 73.88 115 PRO A O 1
ATOM 906 N N . LYS A 1 116 ? 17.583 -20.164 6.084 1.00 69.06 116 LYS A N 1
ATOM 907 C CA . LYS A 1 116 ? 18.760 -20.095 5.190 1.00 69.06 116 LYS A CA 1
ATOM 908 C C . LYS A 1 116 ? 18.639 -20.954 3.922 1.00 69.06 116 LYS A C 1
ATOM 910 O O . LYS A 1 116 ? 19.223 -20.609 2.905 1.00 69.06 116 LYS A O 1
ATOM 915 N N . GLU A 1 117 ? 17.880 -22.046 3.968 1.00 69.94 117 GLU A N 1
ATOM 916 C CA . GLU A 1 117 ? 17.714 -23.002 2.861 1.00 69.94 117 GLU A CA 1
ATOM 917 C C . GLU A 1 117 ? 16.585 -22.627 1.882 1.00 69.94 117 GLU A C 1
ATOM 919 O O . GLU A 1 117 ? 15.863 -23.498 1.396 1.00 69.94 117 GLU A O 1
ATOM 924 N N . ARG A 1 118 ? 16.369 -21.337 1.587 1.00 61.91 118 ARG A N 1
ATOM 925 C CA . ARG A 1 118 ? 15.322 -20.932 0.636 1.00 61.91 118 ARG A CA 1
ATOM 926 C C . ARG A 1 118 ? 15.832 -20.271 -0.630 1.00 61.91 118 ARG A C 1
ATOM 928 O O . ARG A 1 118 ? 16.679 -19.389 -0.629 1.00 61.91 118 ARG A O 1
ATOM 935 N N . ASP A 1 119 ? 15.164 -20.694 -1.694 1.00 69.31 119 ASP A N 1
ATOM 936 C CA . ASP A 1 119 ? 15.181 -20.165 -3.042 1.00 69.31 119 ASP A CA 1
ATOM 937 C C . ASP A 1 119 ? 14.603 -18.737 -3.060 1.00 69.31 119 ASP A C 1
ATOM 939 O O . ASP A 1 119 ? 13.401 -18.526 -3.252 1.00 69.31 119 ASP A O 1
ATOM 943 N N . GLU A 1 120 ? 15.447 -17.732 -2.804 1.00 77.31 120 GLU A N 1
ATOM 944 C CA . GLU A 1 120 ? 15.105 -16.309 -2.956 1.00 77.31 120 GLU A CA 1
ATOM 945 C C . GLU A 1 120 ? 14.470 -16.022 -4.325 1.00 77.31 120 GLU A C 1
ATOM 947 O O . GLU A 1 120 ? 13.602 -15.150 -4.438 1.00 77.31 120 GLU A O 1
ATOM 952 N N . ALA A 1 121 ? 14.823 -16.805 -5.353 1.00 80.75 121 ALA A N 1
ATOM 953 C CA . ALA A 1 121 ? 14.220 -16.691 -6.670 1.00 80.75 121 ALA A CA 1
ATOM 954 C C . ALA A 1 121 ? 12.725 -17.027 -6.638 1.00 80.75 121 ALA A C 1
ATOM 956 O O . ALA A 1 121 ? 11.942 -16.330 -7.280 1.00 80.75 121 ALA A O 1
ATOM 957 N N . ARG A 1 122 ? 12.282 -18.000 -5.832 1.00 83.12 122 ARG A N 1
ATOM 958 C CA . ARG A 1 122 ? 10.853 -18.308 -5.657 1.00 83.12 122 ARG A CA 1
ATOM 959 C C . ARG A 1 122 ? 10.086 -17.157 -5.003 1.00 83.12 122 ARG A C 1
ATOM 961 O O . ARG A 1 122 ? 8.950 -16.873 -5.400 1.00 83.12 122 ARG A O 1
ATOM 968 N N . LEU A 1 123 ? 10.682 -16.479 -4.020 1.00 83.69 123 LEU A N 1
ATOM 969 C CA . LEU A 1 123 ? 10.069 -15.297 -3.405 1.00 83.69 123 LEU A CA 1
ATOM 970 C C . LEU A 1 123 ? 9.973 -14.150 -4.414 1.00 83.69 123 LEU A C 1
ATOM 972 O O . LEU A 1 123 ? 8.892 -13.595 -4.601 1.00 83.69 123 LEU A O 1
ATOM 976 N N . LEU A 1 124 ? 11.078 -13.827 -5.089 1.00 84.81 124 LEU A N 1
ATOM 977 C CA . LEU A 1 124 ? 11.124 -12.774 -6.105 1.00 84.81 124 LEU A CA 1
ATOM 978 C C . LEU A 1 124 ? 10.157 -13.056 -7.257 1.00 84.81 124 LEU A C 1
ATOM 980 O O . LEU A 1 124 ? 9.462 -12.149 -7.710 1.00 84.81 124 LEU A O 1
ATOM 984 N N . TYR A 1 125 ? 10.054 -14.315 -7.679 1.00 88.19 125 TYR A N 1
ATOM 985 C CA . TYR A 1 125 ? 9.075 -14.759 -8.660 1.00 88.19 125 TYR A CA 1
ATOM 986 C C . TYR A 1 125 ? 7.647 -14.489 -8.180 1.00 88.19 125 TYR A C 1
ATOM 988 O O . TYR A 1 125 ? 6.873 -13.858 -8.894 1.00 88.19 125 TYR A O 1
ATOM 996 N N . SER A 1 126 ? 7.310 -14.890 -6.951 1.00 89.25 126 SER A N 1
ATOM 997 C CA . SER A 1 126 ? 5.978 -14.663 -6.368 1.00 89.25 126 SER A CA 1
ATOM 998 C C . SER A 1 126 ? 5.658 -13.167 -6.235 1.00 89.25 126 SER A C 1
ATOM 1000 O O . SER A 1 126 ? 4.549 -12.733 -6.538 1.00 89.25 126 SER A O 1
ATOM 1002 N N . MET A 1 127 ? 6.640 -12.345 -5.852 1.00 89.44 127 MET A N 1
ATOM 1003 C CA . MET A 1 127 ? 6.500 -10.885 -5.814 1.00 89.44 127 MET A CA 1
ATOM 1004 C C . MET A 1 127 ? 6.268 -10.295 -7.210 1.00 89.44 127 MET A C 1
ATOM 1006 O O . MET A 1 127 ? 5.410 -9.427 -7.379 1.00 89.44 127 MET A O 1
ATOM 1010 N N . GLY A 1 128 ? 7.014 -10.764 -8.214 1.00 91.19 128 GLY A N 1
ATOM 1011 C CA . GLY A 1 128 ? 6.841 -10.365 -9.609 1.00 91.19 128 GLY A CA 1
ATOM 1012 C C . GLY A 1 128 ? 5.480 -10.779 -10.167 1.00 91.19 128 GLY A C 1
ATOM 1013 O O . GLY A 1 128 ? 4.845 -9.995 -10.871 1.00 91.19 128 GLY A O 1
ATOM 1014 N N . TRP A 1 129 ? 5.000 -11.965 -9.795 1.00 92.25 129 TRP A N 1
ATOM 1015 C CA . TRP A 1 129 ? 3.674 -12.467 -10.146 1.00 92.25 129 TRP A CA 1
ATOM 1016 C C . TRP A 1 129 ? 2.567 -11.561 -9.595 1.00 92.25 129 TRP A C 1
ATOM 1018 O O . TRP A 1 129 ? 1.710 -11.097 -10.346 1.00 92.25 129 TRP A O 1
ATOM 1028 N N . GLU A 1 130 ? 2.627 -11.210 -8.308 1.00 91.12 130 GLU A N 1
ATOM 1029 C CA . GLU A 1 130 ? 1.657 -10.287 -7.706 1.00 91.12 130 GLU A CA 1
ATOM 1030 C C . GLU A 1 130 ? 1.732 -8.871 -8.295 1.00 91.12 130 GLU A C 1
ATOM 1032 O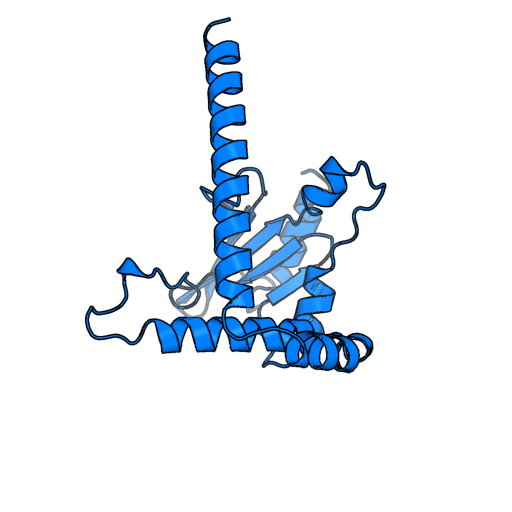 O . GLU A 1 130 ? 0.704 -8.224 -8.517 1.00 91.12 130 GLU A O 1
ATOM 1037 N N . ALA A 1 131 ? 2.932 -8.387 -8.625 1.00 91.19 131 ALA A N 1
ATOM 1038 C CA . ALA A 1 131 ? 3.084 -7.122 -9.339 1.00 91.19 131 ALA A CA 1
ATOM 1039 C C . ALA A 1 131 ? 2.444 -7.181 -10.740 1.00 91.19 131 ALA A C 1
ATOM 1041 O O . ALA A 1 131 ? 1.759 -6.240 -11.150 1.00 91.19 131 ALA A O 1
ATOM 1042 N N . ALA A 1 132 ? 2.601 -8.294 -11.463 1.00 91.69 132 ALA A N 1
ATOM 1043 C CA . ALA A 1 132 ? 1.956 -8.503 -12.755 1.00 91.69 132 ALA A CA 1
ATOM 1044 C C . ALA A 1 132 ? 0.422 -8.519 -12.634 1.00 91.69 132 ALA A C 1
ATOM 1046 O O . ALA A 1 132 ? -0.244 -7.866 -13.438 1.00 91.69 132 ALA A O 1
ATOM 1047 N N . ASN A 1 133 ? -0.142 -9.153 -11.600 1.00 93.38 133 ASN A N 1
ATOM 1048 C CA . ASN A 1 133 ? -1.588 -9.152 -11.332 1.00 93.38 133 ASN A CA 1
ATOM 1049 C C . ASN A 1 133 ? -2.163 -7.739 -11.154 1.00 93.38 133 ASN A C 1
ATOM 1051 O O . ASN A 1 133 ? -3.274 -7.461 -11.616 1.00 93.38 133 ASN A O 1
ATOM 1055 N N . LEU A 1 134 ? -1.408 -6.821 -10.536 1.00 90.00 134 LEU A N 1
ATOM 1056 C CA . LEU A 1 134 ? -1.793 -5.407 -10.460 1.00 90.00 134 LEU A CA 1
ATOM 1057 C C . LEU A 1 134 ? -1.824 -4.752 -11.848 1.00 90.00 134 LEU A C 1
ATOM 1059 O O . LEU A 1 134 ? -2.765 -4.023 -12.165 1.00 90.00 134 LEU A O 1
ATOM 1063 N N . HIS A 1 135 ? -0.822 -5.017 -12.691 1.00 89.62 135 HIS A N 1
ATOM 1064 C CA . HIS A 1 135 ? -0.757 -4.471 -14.050 1.00 89.62 135 HIS A CA 1
ATOM 1065 C C . HIS A 1 135 ? -1.844 -5.032 -14.975 1.00 89.62 135 HIS A C 1
ATOM 1067 O O . HIS A 1 135 ? -2.376 -4.293 -15.807 1.00 89.62 135 HIS A O 1
ATOM 1073 N N . LEU A 1 136 ? -2.222 -6.302 -14.804 1.00 91.25 136 LEU A N 1
ATOM 1074 C CA . LEU A 1 136 ? -3.331 -6.923 -15.532 1.00 91.25 136 LEU A CA 1
ATOM 1075 C C . LEU A 1 136 ? -4.680 -6.240 -15.253 1.00 91.25 136 LEU A C 1
ATOM 1077 O O . LEU A 1 136 ? -5.552 -6.255 -16.118 1.00 91.25 136 LEU A O 1
ATOM 1081 N N . GLY A 1 137 ? -4.818 -5.533 -14.125 1.00 90.44 137 GLY A N 1
ATOM 1082 C CA . GLY A 1 137 ? -5.974 -4.677 -13.830 1.00 90.44 137 GLY A CA 1
ATOM 1083 C C . GLY A 1 137 ? -6.130 -3.449 -14.740 1.00 90.44 137 GLY A C 1
ATOM 1084 O O . GLY A 1 137 ? -7.047 -2.646 -14.559 1.00 90.44 137 GLY A O 1
ATOM 1085 N N . SER A 1 138 ? -5.253 -3.281 -15.734 1.00 90.81 138 SER A N 1
ATOM 1086 C CA . SER A 1 138 ? -5.390 -2.317 -16.832 1.00 90.81 138 SER A CA 1
ATOM 1087 C C . SER A 1 138 ? -5.433 -3.039 -18.190 1.00 90.81 138 SER A C 1
ATOM 1089 O O . SER A 1 138 ? -4.438 -3.003 -18.920 1.00 90.81 138 SER A O 1
ATOM 1091 N N . PRO A 1 139 ? -6.563 -3.672 -18.575 1.00 89.06 139 PRO A N 1
ATOM 1092 C CA . PRO A 1 139 ? -6.629 -4.555 -19.747 1.00 89.06 139 PRO A CA 1
ATOM 1093 C C . PRO A 1 139 ? -6.143 -3.907 -21.051 1.00 89.06 139 PRO A C 1
ATOM 1095 O O . PRO A 1 139 ? -5.413 -4.523 -21.825 1.00 89.06 139 PRO A O 1
ATOM 1098 N N . SER A 1 140 ? -6.456 -2.624 -21.255 1.00 92.81 140 SER A N 1
ATOM 1099 C CA . SER A 1 140 ? -6.043 -1.857 -22.439 1.00 92.81 140 SER A CA 1
ATOM 1100 C C . SER A 1 140 ? -4.524 -1.661 -22.565 1.00 92.81 140 SER A C 1
ATOM 1102 O O . SER A 1 140 ? -4.024 -1.388 -23.657 1.00 92.81 140 SER A O 1
ATOM 1104 N N . ALA A 1 141 ? -3.769 -1.809 -21.472 1.00 92.31 141 ALA A N 1
ATOM 1105 C CA . ALA A 1 141 ? -2.313 -1.704 -21.463 1.00 92.31 141 ALA A CA 1
ATOM 1106 C C . ALA A 1 141 ? -1.613 -3.059 -21.665 1.00 92.31 141 ALA A C 1
ATOM 1108 O O . ALA A 1 141 ? -0.450 -3.079 -22.072 1.00 92.31 141 ALA A O 1
ATOM 1109 N N . VAL A 1 142 ? -2.298 -4.186 -21.435 1.00 92.00 142 VAL A N 1
ATOM 1110 C CA . VAL A 1 142 ? -1.683 -5.527 -21.390 1.00 92.00 142 VAL A CA 1
ATOM 1111 C C . VAL A 1 142 ? -0.986 -5.887 -22.701 1.00 92.00 142 VAL A C 1
ATOM 1113 O O . VAL A 1 142 ? 0.160 -6.335 -22.681 1.00 92.00 142 VAL A O 1
ATOM 1116 N N . ALA A 1 143 ? -1.627 -5.640 -23.846 1.00 94.06 143 ALA A N 1
ATOM 1117 C CA . ALA A 1 143 ? -1.034 -5.930 -25.154 1.00 94.06 143 ALA A CA 1
ATOM 1118 C C . ALA A 1 143 ? 0.259 -5.129 -25.395 1.00 94.06 143 ALA A C 1
ATOM 1120 O O . ALA A 1 143 ? 1.253 -5.667 -25.884 1.00 94.06 143 ALA A O 1
ATOM 1121 N N . LYS A 1 144 ? 0.273 -3.850 -24.993 1.00 95.12 144 LYS A N 1
ATOM 1122 C CA . LYS A 1 144 ? 1.453 -2.980 -25.108 1.00 95.12 144 LYS A CA 1
ATOM 1123 C C . LYS A 1 144 ? 2.578 -3.448 -24.188 1.00 95.12 144 LYS A C 1
ATOM 1125 O O . LYS A 1 144 ? 3.719 -3.514 -24.632 1.00 95.12 144 LYS A O 1
ATOM 1130 N N . ILE A 1 145 ? 2.251 -3.827 -22.951 1.00 92.12 145 ILE A N 1
ATOM 1131 C CA . ILE A 1 145 ? 3.214 -4.361 -21.978 1.00 92.12 145 ILE A CA 1
ATOM 1132 C C . ILE A 1 145 ? 3.842 -5.654 -22.506 1.00 92.12 145 ILE A C 1
ATOM 1134 O O . ILE A 1 145 ? 5.062 -5.766 -22.534 1.00 92.12 145 ILE A O 1
ATOM 1138 N N . ARG A 1 146 ? 3.039 -6.607 -22.998 1.00 92.12 146 ARG A N 1
ATOM 1139 C CA . ARG A 1 146 ? 3.550 -7.868 -23.564 1.00 92.12 146 ARG A CA 1
ATOM 1140 C C . ARG A 1 146 ? 4.470 -7.633 -24.762 1.00 92.12 146 ARG A C 1
ATOM 1142 O O . ARG A 1 146 ? 5.540 -8.231 -24.832 1.00 92.12 146 ARG A O 1
ATOM 1149 N N . LYS A 1 147 ? 4.081 -6.736 -25.675 1.00 95.56 147 LYS A N 1
ATOM 1150 C CA . LYS A 1 147 ? 4.899 -6.367 -26.840 1.00 95.56 147 LYS A CA 1
ATOM 1151 C C . LYS A 1 147 ? 6.219 -5.711 -26.435 1.00 95.56 147 LYS A C 1
ATOM 1153 O O . LYS A 1 147 ? 7.228 -5.948 -27.091 1.00 95.56 147 LYS A O 1
ATOM 1158 N N . ASP A 1 148 ? 6.213 -4.878 -25.398 1.00 93.94 148 ASP A N 1
ATOM 1159 C CA . ASP A 1 148 ? 7.432 -4.275 -24.859 1.00 93.94 148 ASP A CA 1
ATOM 1160 C C . ASP A 1 148 ? 8.343 -5.337 -24.235 1.00 93.94 148 ASP A C 1
ATOM 1162 O O . ASP A 1 148 ? 9.506 -5.428 -24.617 1.00 93.94 148 ASP A O 1
ATOM 1166 N N . LEU A 1 149 ? 7.797 -6.193 -23.364 1.00 91.25 149 LEU A N 1
ATOM 1167 C CA . LEU A 1 149 ? 8.541 -7.258 -22.685 1.00 91.25 149 LEU A CA 1
ATOM 1168 C C . LEU A 1 149 ? 9.213 -8.223 -23.667 1.00 91.25 149 LEU A C 1
ATOM 1170 O O . LEU A 1 149 ? 10.370 -8.572 -23.461 1.00 91.25 149 LEU A O 1
ATOM 1174 N N . ALA A 1 150 ? 8.541 -8.586 -24.763 1.00 94.44 150 ALA A N 1
ATOM 1175 C CA . ALA A 1 150 ? 9.106 -9.452 -25.802 1.00 94.44 150 ALA A CA 1
ATOM 1176 C C . ALA A 1 150 ? 10.344 -8.857 -26.501 1.00 94.44 150 ALA A C 1
ATOM 1178 O O . ALA A 1 150 ? 11.147 -9.591 -27.067 1.00 94.44 150 ALA A O 1
ATOM 1179 N N . LYS A 1 151 ? 10.511 -7.529 -26.471 1.00 96.06 151 LYS A N 1
ATOM 1180 C CA . LYS A 1 151 ? 11.665 -6.833 -27.060 1.00 96.06 151 LYS A CA 1
ATOM 1181 C C . LYS A 1 151 ? 12.819 -6.649 -26.077 1.00 96.06 151 LYS A C 1
ATOM 1183 O O . LYS A 1 151 ? 13.876 -6.154 -26.467 1.00 96.06 151 LYS A O 1
ATOM 1188 N N . ARG A 1 152 ? 12.623 -6.959 -24.795 1.00 94.62 152 ARG A N 1
ATOM 1189 C CA . ARG A 1 152 ? 13.647 -6.759 -23.771 1.00 94.62 152 ARG A CA 1
ATOM 1190 C C . ARG A 1 152 ? 14.621 -7.937 -23.765 1.00 94.62 152 ARG A C 1
ATOM 1192 O O . ARG A 1 152 ? 14.214 -9.092 -23.742 1.00 94.62 152 ARG A O 1
ATOM 1199 N N . SER A 1 153 ? 15.919 -7.647 -23.755 1.00 94.50 153 SER A N 1
ATOM 1200 C CA . SER A 1 153 ? 16.958 -8.674 -23.626 1.00 94.50 153 SER A CA 1
ATOM 1201 C C . SER A 1 153 ? 16.988 -9.245 -22.210 1.00 94.50 153 SER A C 1
ATOM 1203 O O . SER A 1 153 ? 16.722 -8.513 -21.267 1.00 94.50 153 SER A O 1
ATOM 1205 N N . ALA A 1 154 ? 17.381 -10.507 -22.021 1.00 90.75 154 ALA A N 1
ATOM 1206 C CA . ALA A 1 154 ? 17.396 -11.158 -20.703 1.00 90.75 154 ALA A CA 1
ATOM 1207 C C . ALA A 1 154 ? 17.969 -10.306 -19.533 1.00 90.75 154 ALA A C 1
ATOM 1209 O O . ALA A 1 154 ? 17.317 -10.232 -18.491 1.00 90.75 154 ALA A O 1
ATOM 1210 N N . PRO A 1 155 ? 19.105 -9.583 -19.665 1.00 94.06 155 PRO A N 1
ATOM 1211 C CA . PRO A 1 155 ? 19.666 -8.808 -18.552 1.00 94.06 155 PRO A CA 1
ATOM 1212 C C . PRO A 1 155 ? 19.027 -7.422 -18.347 1.00 94.06 155 PRO A C 1
ATOM 1214 O O . PRO A 1 155 ? 19.504 -6.659 -17.505 1.00 94.06 155 PRO A O 1
ATOM 1217 N N . TRP A 1 156 ? 17.998 -7.042 -19.114 1.00 95.12 156 TRP A N 1
ATOM 1218 C CA . TRP A 1 156 ? 17.456 -5.677 -19.115 1.00 95.12 156 TRP A CA 1
ATOM 1219 C C . TRP A 1 156 ? 17.035 -5.200 -17.721 1.00 95.12 156 TRP A C 1
ATOM 1221 O O . TRP A 1 156 ? 17.361 -4.080 -17.331 1.00 95.12 156 TRP A O 1
ATOM 1231 N N . LEU A 1 157 ? 16.339 -6.059 -16.969 1.00 90.12 157 LEU A N 1
ATOM 1232 C CA . LEU A 1 157 ? 15.777 -5.711 -15.670 1.00 90.12 157 LEU A CA 1
ATOM 1233 C C . LEU A 1 157 ? 16.892 -5.527 -14.648 1.00 90.12 157 LEU A C 1
ATOM 1235 O O . LEU A 1 157 ? 16.870 -4.566 -13.885 1.00 90.12 157 LEU A O 1
ATOM 1239 N N . HIS A 1 158 ? 17.902 -6.399 -14.683 1.00 90.56 158 HIS A N 1
ATOM 1240 C CA . HIS A 1 158 ? 19.069 -6.266 -13.821 1.00 90.56 158 HIS A CA 1
ATOM 1241 C C . HIS A 1 158 ? 19.821 -4.958 -14.104 1.00 90.56 158 HIS A C 1
ATOM 1243 O O . HIS A 1 158 ? 20.124 -4.216 -13.168 1.00 90.56 158 HIS A O 1
ATOM 1249 N N . LYS A 1 159 ? 20.051 -4.627 -15.383 1.00 95.75 159 LYS A N 1
ATOM 1250 C CA . LYS A 1 159 ? 20.686 -3.359 -15.781 1.00 95.75 159 LYS A CA 1
ATOM 1251 C C . LYS A 1 159 ? 19.877 -2.146 -15.311 1.00 95.75 159 LYS A C 1
ATOM 1253 O O . LYS A 1 159 ? 20.448 -1.224 -14.737 1.00 95.75 159 LYS A O 1
ATOM 1258 N N . ALA A 1 160 ? 18.558 -2.163 -15.501 1.00 94.62 160 ALA A N 1
ATOM 1259 C CA . ALA A 1 160 ? 17.673 -1.086 -15.061 1.00 94.62 160 ALA A CA 1
ATOM 1260 C C . ALA A 1 160 ? 17.655 -0.934 -13.530 1.00 94.62 160 ALA A C 1
ATOM 1262 O O . ALA A 1 160 ? 17.732 0.183 -13.020 1.00 94.62 160 ALA A O 1
ATOM 1263 N N . ALA A 1 161 ? 17.605 -2.047 -12.793 1.00 93.19 161 ALA A N 1
ATOM 1264 C CA . ALA A 1 161 ? 17.652 -2.046 -11.335 1.00 93.19 161 ALA A CA 1
ATOM 1265 C C . ALA A 1 161 ? 18.983 -1.486 -10.809 1.00 93.19 161 ALA A C 1
ATOM 1267 O O . ALA A 1 161 ? 18.976 -0.665 -9.892 1.00 93.19 161 ALA A O 1
ATOM 1268 N N . LYS A 1 162 ? 20.113 -1.865 -11.424 1.00 96.06 162 LYS A N 1
ATOM 1269 C CA . LYS A 1 162 ? 21.436 -1.331 -11.077 1.00 96.06 162 LYS A CA 1
ATOM 1270 C C . LYS A 1 162 ? 21.512 0.178 -11.322 1.00 96.06 162 LYS A C 1
ATOM 1272 O O . LYS A 1 162 ? 21.877 0.912 -10.410 1.00 96.06 162 LYS A O 1
ATOM 1277 N N . ALA A 1 163 ? 21.063 0.644 -12.488 1.00 96.94 163 ALA A N 1
ATOM 1278 C CA . ALA A 1 163 ? 21.024 2.071 -12.807 1.00 96.94 163 ALA A CA 1
ATOM 1279 C C . ALA A 1 163 ? 20.146 2.869 -11.822 1.00 96.94 163 ALA A C 1
ATOM 1281 O O . ALA A 1 163 ? 20.530 3.943 -11.366 1.00 96.94 163 ALA A O 1
ATOM 1282 N N . MET A 1 164 ? 18.980 2.333 -11.439 1.00 95.62 164 MET A N 1
ATOM 1283 C CA . MET A 1 164 ? 18.113 2.967 -10.438 1.00 95.62 164 MET A CA 1
ATOM 1284 C C . MET A 1 164 ? 18.763 3.003 -9.049 1.00 95.62 164 MET A C 1
ATOM 1286 O O . MET A 1 164 ? 18.625 3.999 -8.336 1.00 95.62 164 MET A O 1
ATOM 1290 N N . SER A 1 165 ? 19.483 1.945 -8.666 1.00 96.50 165 SER A N 1
ATOM 1291 C CA . SER A 1 165 ? 20.242 1.897 -7.414 1.00 96.50 165 SER A CA 1
ATOM 1292 C C . SER A 1 165 ? 21.342 2.958 -7.387 1.00 96.50 165 SER A C 1
ATOM 1294 O O . SER A 1 165 ? 21.445 3.702 -6.415 1.00 96.50 165 SER A O 1
ATOM 1296 N N . GLU A 1 166 ? 22.132 3.061 -8.457 1.00 97.12 166 GLU A N 1
ATOM 1297 C CA . GLU A 1 166 ? 23.198 4.060 -8.598 1.00 97.12 166 GLU A CA 1
ATOM 1298 C C . GLU A 1 166 ? 22.642 5.488 -8.510 1.00 97.12 166 GLU A C 1
ATOM 1300 O O . GLU A 1 166 ? 23.143 6.294 -7.726 1.00 97.12 166 GLU A O 1
ATOM 1305 N N . ALA A 1 167 ? 21.550 5.780 -9.227 1.00 96.12 167 ALA A N 1
ATOM 1306 C CA . ALA A 1 167 ? 20.901 7.091 -9.180 1.00 96.12 167 ALA A CA 1
ATOM 1307 C C . ALA A 1 167 ? 20.373 7.425 -7.773 1.00 96.12 167 ALA A C 1
ATOM 1309 O O . ALA A 1 167 ? 20.596 8.520 -7.263 1.00 96.12 167 ALA A O 1
ATOM 1310 N N . THR A 1 168 ? 19.733 6.458 -7.108 1.00 94.31 168 THR A N 1
ATOM 1311 C CA . THR A 1 168 ? 19.195 6.641 -5.749 1.00 94.31 168 THR A CA 1
ATOM 1312 C C . THR A 1 168 ? 20.306 6.913 -4.731 1.00 94.31 168 THR A C 1
ATOM 1314 O O . THR A 1 168 ? 20.146 7.751 -3.842 1.00 94.31 168 THR A O 1
ATOM 1317 N N . LEU A 1 169 ? 21.442 6.217 -4.849 1.00 96.19 169 LEU A N 1
ATOM 1318 C CA . LEU A 1 169 ? 22.604 6.433 -3.986 1.00 96.19 169 LEU A CA 1
ATOM 1319 C C . LEU A 1 169 ? 23.229 7.810 -4.223 1.00 96.19 169 LEU A C 1
ATOM 1321 O O . LEU A 1 169 ? 23.517 8.514 -3.255 1.00 96.19 169 LEU A O 1
ATOM 1325 N N . ALA A 1 170 ? 23.372 8.226 -5.483 1.00 95.38 170 ALA A N 1
ATOM 1326 C CA . ALA A 1 170 ? 23.878 9.551 -5.829 1.00 95.38 170 ALA A CA 1
ATOM 1327 C C . ALA A 1 170 ? 22.984 10.674 -5.266 1.00 95.38 170 ALA A C 1
ATOM 1329 O O . ALA A 1 170 ? 23.489 11.602 -4.623 1.00 95.38 170 ALA A O 1
ATOM 1330 N N . ASP A 1 171 ? 21.661 10.552 -5.423 1.00 92.56 171 ASP A N 1
ATOM 1331 C CA . ASP A 1 171 ? 20.678 11.481 -4.851 1.00 92.56 171 ASP A CA 1
ATOM 1332 C C . ASP A 1 171 ? 20.798 11.546 -3.321 1.00 92.56 171 ASP A C 1
ATOM 1334 O O . ASP A 1 171 ? 20.829 12.629 -2.724 1.00 92.56 171 ASP A O 1
ATOM 1338 N N . TRP A 1 172 ? 20.919 10.388 -2.663 1.00 92.38 172 TRP A N 1
ATOM 1339 C CA . TRP A 1 172 ? 21.104 10.317 -1.215 1.00 92.38 172 TRP A CA 1
ATOM 1340 C C . TRP A 1 172 ? 22.401 10.992 -0.761 1.00 92.38 172 TRP A C 1
ATOM 1342 O O . TRP A 1 172 ? 22.401 11.731 0.227 1.00 92.38 172 TRP A O 1
ATOM 1352 N N . GLU A 1 173 ? 23.510 10.790 -1.469 1.00 94.75 173 GLU A N 1
ATOM 1353 C CA . GLU A 1 173 ? 24.780 11.434 -1.146 1.00 94.75 173 GLU A CA 1
ATOM 1354 C C . GLU A 1 173 ? 24.733 12.950 -1.323 1.00 94.75 173 GLU A C 1
ATOM 1356 O O . GLU A 1 173 ? 25.306 13.684 -0.506 1.00 94.75 173 GLU A O 1
ATOM 1361 N N . GLN A 1 174 ? 24.070 13.426 -2.378 1.00 92.88 174 GLN A N 1
ATOM 1362 C CA . GLN A 1 174 ? 23.858 14.849 -2.614 1.00 92.88 174 GLN A CA 1
ATOM 1363 C C . GLN A 1 174 ? 23.017 15.454 -1.485 1.00 92.88 174 GLN A C 1
ATOM 1365 O O . GLN A 1 174 ? 23.424 16.448 -0.870 1.00 92.88 174 GLN A O 1
ATOM 1370 N N . TRP A 1 175 ? 21.892 14.814 -1.153 1.00 91.50 175 TRP A N 1
ATOM 1371 C CA . TRP A 1 175 ? 21.033 15.212 -0.042 1.00 91.50 175 TRP A CA 1
ATOM 1372 C C . TRP A 1 175 ? 21.804 15.238 1.281 1.00 91.50 175 TRP A C 1
ATOM 1374 O O . TRP A 1 175 ? 21.785 16.246 1.986 1.00 91.50 175 TRP A O 1
ATOM 1384 N N . ARG A 1 176 ? 22.564 14.183 1.596 1.00 92.50 176 ARG A N 1
ATOM 1385 C CA . ARG A 1 176 ? 23.36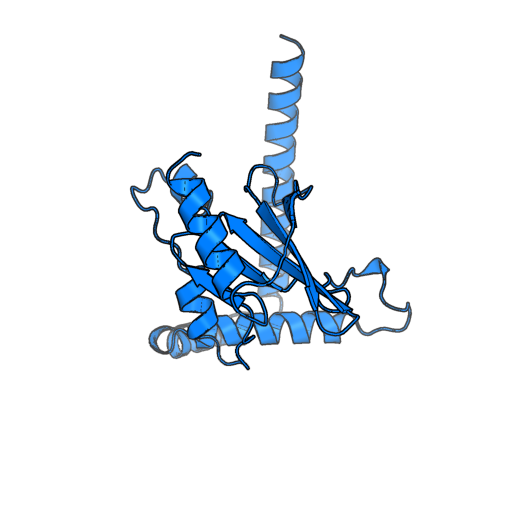2 14.063 2.828 1.00 92.50 176 ARG A CA 1
ATOM 1386 C C . ARG A 1 176 ? 24.390 15.190 2.957 1.00 92.50 176 ARG A C 1
ATOM 1388 O O . ARG A 1 176 ? 24.575 15.723 4.052 1.00 92.50 176 ARG A O 1
ATOM 1395 N N . ARG A 1 177 ? 25.049 15.573 1.856 1.00 91.00 177 ARG A N 1
ATOM 1396 C CA . ARG A 1 177 ? 25.985 16.713 1.810 1.00 91.00 177 ARG A CA 1
ATOM 1397 C C . ARG A 1 177 ? 25.278 18.049 2.056 1.00 91.00 177 ARG A C 1
ATOM 1399 O O . ARG A 1 177 ? 25.823 18.910 2.742 1.00 91.00 177 ARG A O 1
ATOM 1406 N N . GLY A 1 178 ? 24.086 18.250 1.494 1.00 86.50 178 GLY A N 1
ATOM 1407 C CA . GLY A 1 178 ? 23.266 19.442 1.745 1.00 86.50 178 GLY A CA 1
ATOM 1408 C C . GLY A 1 178 ? 22.750 19.516 3.184 1.00 86.50 178 GLY A C 1
ATOM 1409 O O . GLY A 1 178 ? 22.876 20.550 3.835 1.00 86.50 178 GLY A O 1
ATOM 1410 N N . TRP A 1 179 ? 22.251 18.398 3.711 1.00 83.50 179 TRP A N 1
ATOM 1411 C CA . TRP A 1 179 ? 21.691 18.307 5.058 1.00 83.50 179 TRP A CA 1
ATOM 1412 C C . TRP A 1 179 ? 22.727 18.586 6.151 1.00 83.50 179 TRP A C 1
ATOM 1414 O O . TRP A 1 179 ? 22.446 19.344 7.075 1.00 83.50 179 TRP A O 1
ATOM 1424 N N . LYS A 1 180 ? 23.950 18.049 6.024 1.00 74.00 180 LYS A N 1
ATOM 1425 C CA . LYS A 1 180 ? 25.043 18.359 6.961 1.00 74.00 180 LYS A CA 1
ATOM 1426 C C . LYS A 1 180 ? 25.368 19.857 6.985 1.00 74.00 180 LYS A C 1
ATOM 1428 O O . LYS A 1 180 ? 25.475 20.422 8.063 1.00 74.00 180 LYS A O 1
ATOM 1433 N N . ARG A 1 181 ? 25.439 20.511 5.818 1.00 71.50 181 ARG A N 1
ATOM 1434 C CA . ARG A 1 181 ? 25.703 21.960 5.709 1.00 71.50 181 ARG A CA 1
ATOM 1435 C C . ARG A 1 181 ? 24.610 22.823 6.346 1.00 71.50 181 ARG A C 1
ATOM 1437 O O . ARG A 1 181 ? 24.926 23.850 6.928 1.00 71.50 181 ARG A O 1
ATOM 1444 N N . ALA A 1 182 ? 23.350 22.401 6.258 1.00 67.38 182 ALA A N 1
ATOM 1445 C CA . ALA A 1 182 ? 22.220 23.094 6.880 1.00 67.38 182 ALA A CA 1
ATOM 1446 C C . ALA A 1 182 ? 22.127 22.891 8.403 1.00 67.38 182 ALA A C 1
ATOM 1448 O O . ALA A 1 182 ? 21.426 23.645 9.058 1.00 67.38 182 ALA A O 1
ATOM 1449 N N . LYS A 1 183 ? 22.800 21.873 8.956 1.00 62.16 183 LYS A N 1
ATOM 1450 C CA . LYS A 1 183 ? 22.832 21.584 10.399 1.00 62.16 183 LYS A CA 1
ATOM 1451 C C . LYS A 1 183 ? 23.986 22.290 11.128 1.00 62.16 183 LYS A C 1
ATOM 1453 O O . LYS A 1 183 ? 23.979 22.360 12.350 1.00 62.16 183 LYS A O 1
ATOM 1458 N N . THR A 1 184 ? 24.998 22.743 10.387 1.00 56.59 184 THR A N 1
ATOM 1459 C CA . THR A 1 184 ? 26.159 23.499 10.901 1.00 56.59 184 THR A CA 1
ATOM 1460 C C . THR A 1 184 ? 25.959 25.021 10.801 1.00 56.59 184 THR A C 1
ATOM 1462 O O . THR A 1 184 ? 26.830 25.776 11.216 1.00 56.59 184 THR A O 1
ATOM 1465 N N . ARG A 1 185 ? 24.829 25.468 10.241 1.00 47.19 185 ARG A N 1
ATOM 1466 C CA . ARG A 1 185 ? 24.312 26.839 10.338 1.00 47.19 185 ARG A CA 1
ATOM 1467 C C . ARG A 1 185 ? 23.214 26.875 11.388 1.00 47.19 185 ARG A C 1
ATOM 1469 O O . ARG A 1 185 ? 23.079 27.937 12.021 1.00 47.19 185 ARG A O 1
#

Secondary structure (DSSP, 8-state):
--HHHHHHHHHHHHHSSSTT--EEEEEE---TT-TT--EEEEEEEETTEEEEEEEEE----HHHHHTT-------HHHHHHHSSS---TT-EEETTEEEEEE-TTS----GGGS-TT--HHHHHHHHHHHHHHHHHT-HHHHHHHHHHHTTS-TTHHHHHHHHHHHHHHHHHHHHHHHHHHHH--

Radius of gyration: 20.75 Å; chains: 1; bounding box: 48×50×50 Å

Sequence (185 aa):
MTKSSVKVQAMLEAALPQPGMKYELKKRIARLGSLGHMRVLALASWQGAYVVREAKALRPSAWVWARRRPTNTLYCGALASRAVRVADPHVHFRDGWLVRRLAPDCSRIELASLPKERDEARLLYSMGWEAANLHLGSPSAVAKIRKDLAKRSAPWLHKAAKAMSEATLADWEQWRRGWKRAKTR